Protein AF-A0ABC9YG87-F1 (afdb_monomer_lite)

Radius of gyration: 37.6 Å; chains: 1; bounding box: 78×78×100 Å

Foldseek 3Di:
DVVLLVVLLVLQLVVVCVVCVPPPDDDPDSQQGFQDPVSLVVSLVPDPPVCSVVSVPPDCPDPGRDGSNVVVVSVVVVVVVVVVVVVVVVVVVVVVVVVVVVVVVDDDPPPPDDPDDDDDDDDDDDDDPPDDDDLVNLLVLCVVVVHDVVVVVPPDSVVSVVVSVVVVVVVVVPPPDDDDDDDDDDDDDDDDDDDDD

pLDDT: mean 74.0, std 21.45, range [29.88, 95.5]

Organism: Grus japonensis (NCBI:txid30415)

Secondary structure (DSSP, 8-state):
-HHHHHHHHHHHHHHHHHH-TT-----S-TTSSBPPHHHHHHHHHHS-HHHHHHHHHS----SSPPBHHHHHHHHHHHHHHHHHHHHHHHHHHHHHHHHHHHHHH-------------------------S---HHHHHHHHHHTT--GGGTTT--HHHHHHHHHHHHHHHHHTTS---------------------

Structure (mmCIF, N/CA/C/O backbone):
data_AF-A0ABC9YG87-F1
#
_entry.id   AF-A0ABC9YG87-F1
#
loop_
_atom_site.group_PDB
_atom_site.id
_atom_site.type_symbol
_atom_site.label_atom_id
_atom_site.label_alt_id
_atom_site.label_comp_id
_atom_site.label_asym_id
_atom_site.label_entity_id
_atom_site.label_seq_id
_atom_site.pdbx_PDB_ins_code
_atom_site.Cartn_x
_atom_site.Cartn_y
_atom_site.Cartn_z
_atom_site.occupancy
_atom_site.B_iso_or_equiv
_atom_site.auth_seq_id
_atom_site.auth_comp_id
_atom_site.auth_asym_id
_atom_site.auth_atom_id
_atom_site.pdbx_PDB_model_num
ATOM 1 N N . MET A 1 1 ? 2.988 -5.239 1.361 1.00 85.56 1 MET A N 1
ATOM 2 C CA . MET A 1 1 ? 3.605 -4.102 0.642 1.00 85.56 1 MET A CA 1
ATOM 3 C C . MET A 1 1 ? 4.561 -4.592 -0.432 1.00 85.56 1 MET A C 1
ATOM 5 O O . MET A 1 1 ? 4.499 -4.136 -1.560 1.00 85.56 1 MET A O 1
ATOM 9 N N . GLU A 1 2 ? 5.342 -5.602 -0.093 1.00 88.19 2 GLU A N 1
ATOM 10 C CA . GLU A 1 2 ? 6.303 -6.352 -0.890 1.00 88.19 2 GLU A CA 1
ATOM 11 C C . GLU A 1 2 ? 5.709 -6.802 -2.238 1.00 88.19 2 GLU A C 1
ATOM 13 O O . GLU A 1 2 ? 6.294 -6.540 -3.279 1.00 88.19 2 GLU A O 1
ATOM 18 N N . ARG A 1 3 ? 4.480 -7.347 -2.250 1.00 89.56 3 ARG A N 1
ATOM 19 C CA . ARG A 1 3 ? 3.760 -7.669 -3.501 1.00 89.56 3 ARG A CA 1
ATOM 20 C C . ARG A 1 3 ? 3.470 -6.453 -4.388 1.00 89.56 3 ARG A C 1
ATOM 22 O O . ARG A 1 3 ? 3.492 -6.571 -5.604 1.00 89.56 3 ARG A O 1
ATOM 29 N N . GLY A 1 4 ? 3.180 -5.299 -3.788 1.00 90.44 4 GLY A N 1
ATOM 30 C CA . GLY A 1 4 ? 2.965 -4.053 -4.527 1.00 90.44 4 GLY A CA 1
ATOM 31 C C . GLY A 1 4 ? 4.267 -3.545 -5.142 1.00 90.44 4 GLY A C 1
ATOM 32 O O . GLY A 1 4 ? 4.288 -3.203 -6.313 1.00 90.44 4 GLY A O 1
ATOM 33 N N . ILE A 1 5 ? 5.368 -3.583 -4.390 1.00 91.31 5 ILE A N 1
ATOM 34 C CA . ILE A 1 5 ? 6.702 -3.231 -4.904 1.00 91.31 5 ILE A CA 1
ATOM 35 C C . ILE A 1 5 ? 7.115 -4.185 -6.035 1.00 91.31 5 ILE A C 1
ATOM 37 O O . ILE A 1 5 ? 7.603 -3.745 -7.070 1.00 91.31 5 ILE A O 1
ATOM 41 N N . GLN A 1 6 ? 6.846 -5.484 -5.890 1.00 93.38 6 GLN A N 1
ATOM 42 C CA . GLN A 1 6 ? 7.097 -6.458 -6.951 1.00 93.38 6 GLN A CA 1
ATOM 43 C C . GLN A 1 6 ? 6.277 -6.159 -8.213 1.00 93.38 6 GLN A C 1
ATOM 45 O O . GLN A 1 6 ? 6.826 -6.143 -9.310 1.00 93.38 6 GLN A O 1
ATOM 50 N N . TYR A 1 7 ? 4.993 -5.837 -8.058 1.00 93.00 7 TYR A N 1
ATOM 51 C CA . TYR A 1 7 ? 4.158 -5.421 -9.181 1.00 93.00 7 TYR A CA 1
ATOM 52 C C . TYR A 1 7 ? 4.653 -4.117 -9.828 1.00 93.00 7 TYR A C 1
ATOM 54 O O . TYR A 1 7 ? 4.615 -3.989 -11.047 1.00 93.00 7 TYR A O 1
ATOM 62 N N . LEU A 1 8 ? 5.163 -3.161 -9.045 1.00 92.38 8 LEU A N 1
ATOM 63 C CA . LEU A 1 8 ? 5.764 -1.934 -9.572 1.00 92.38 8 LEU A CA 1
ATOM 64 C C . LEU A 1 8 ? 6.979 -2.238 -10.465 1.00 92.38 8 LEU A C 1
ATOM 66 O O . LEU A 1 8 ? 7.056 -1.705 -11.569 1.00 92.38 8 LEU A O 1
ATOM 70 N N . ARG A 1 9 ? 7.878 -3.131 -10.026 1.00 93.06 9 ARG A N 1
ATOM 71 C CA . ARG A 1 9 ? 9.028 -3.601 -10.823 1.00 93.06 9 ARG A CA 1
ATOM 72 C C . ARG A 1 9 ? 8.576 -4.212 -12.147 1.00 93.06 9 ARG A C 1
ATOM 74 O O . ARG A 1 9 ? 9.058 -3.821 -13.206 1.00 93.06 9 ARG A O 1
ATOM 81 N N . GLU A 1 10 ? 7.609 -5.128 -12.098 1.00 92.69 10 GLU A N 1
ATOM 82 C CA . GLU A 1 10 ? 7.045 -5.763 -13.297 1.00 92.69 10 GLU A CA 1
ATOM 83 C C . GLU A 1 10 ? 6.414 -4.739 -14.247 1.00 92.69 10 GLU A C 1
ATOM 85 O O . GLU A 1 10 ? 6.597 -4.814 -15.462 1.00 92.69 10 GLU A O 1
ATOM 90 N N . LEU A 1 11 ? 5.693 -3.761 -13.699 1.00 92.44 11 LEU A N 1
ATOM 91 C CA . LEU A 1 11 ? 5.015 -2.726 -14.468 1.00 92.44 11 LEU A CA 1
ATOM 92 C C . LEU A 1 11 ? 6.008 -1.814 -15.198 1.00 92.44 11 LEU A C 1
ATOM 94 O O . LEU A 1 11 ? 5.799 -1.507 -16.371 1.00 92.44 11 LEU A O 1
ATOM 98 N N . VAL A 1 12 ? 7.089 -1.419 -14.523 1.00 91.25 12 VAL A N 1
ATOM 99 C CA . VAL A 1 12 ? 8.158 -0.590 -15.095 1.00 91.25 12 VAL A CA 1
ATOM 100 C C . VAL A 1 12 ? 8.904 -1.342 -16.196 1.00 91.25 12 VAL A C 1
ATOM 102 O O . VAL A 1 12 ? 9.046 -0.816 -17.299 1.00 91.25 12 VAL A O 1
ATOM 105 N N . LEU A 1 13 ? 9.301 -2.596 -15.955 1.00 89.06 13 LEU A N 1
ATOM 106 C CA . LEU A 1 13 ? 9.945 -3.425 -16.981 1.00 89.06 13 LEU A CA 1
ATOM 107 C C . LEU A 1 13 ? 9.036 -3.636 -18.198 1.00 89.06 13 LEU A C 1
ATOM 109 O O . LEU A 1 13 ? 9.491 -3.577 -19.338 1.00 89.06 13 LEU A O 1
ATOM 113 N N . ARG A 1 14 ? 7.735 -3.844 -17.973 1.00 88.06 14 ARG A N 1
ATOM 114 C CA . ARG A 1 14 ? 6.754 -4.010 -19.051 1.00 88.06 14 ARG A CA 1
ATOM 115 C C . ARG A 1 14 ? 6.589 -2.746 -19.890 1.00 88.06 14 ARG A C 1
ATOM 117 O O . ARG A 1 14 ? 6.405 -2.855 -21.099 1.00 88.06 14 ARG A O 1
ATOM 124 N N . GLU A 1 15 ? 6.622 -1.566 -19.273 1.00 85.88 15 GLU A N 1
ATOM 125 C CA . GLU A 1 15 ? 6.623 -0.310 -20.027 1.00 85.88 15 GLU A CA 1
ATOM 126 C C . GLU A 1 15 ? 7.920 -0.134 -20.814 1.00 85.88 15 GLU A C 1
ATOM 128 O O . GLU A 1 15 ? 7.850 0.211 -21.991 1.00 85.88 15 GLU A O 1
ATOM 133 N N . LEU A 1 16 ? 9.075 -0.445 -20.223 1.00 84.81 16 LEU A N 1
ATOM 134 C CA . LEU A 1 16 ? 10.368 -0.334 -20.895 1.00 84.81 16 LEU A CA 1
ATOM 135 C C . LEU A 1 16 ? 10.437 -1.192 -22.170 1.00 84.81 16 LEU A C 1
ATOM 137 O O . LEU A 1 16 ? 10.758 -0.676 -23.237 1.00 84.81 16 LEU A O 1
ATOM 141 N N . VAL A 1 17 ? 10.037 -2.466 -22.078 1.00 84.75 17 VAL A N 1
ATOM 142 C CA . VAL A 1 17 ? 9.983 -3.396 -23.225 1.00 84.75 17 VAL A CA 1
ATOM 143 C C . VAL A 1 17 ? 9.023 -2.914 -24.317 1.00 84.75 17 VAL A C 1
ATOM 145 O O . VAL A 1 17 ? 9.246 -3.164 -25.498 1.00 84.75 17 VAL A O 1
ATOM 148 N N . TYR A 1 18 ? 7.937 -2.233 -23.943 1.00 81.12 18 TYR A N 1
ATOM 149 C CA . TYR A 1 18 ? 6.971 -1.716 -24.911 1.00 81.12 18 TYR A CA 1
ATOM 150 C C . TYR A 1 18 ? 7.477 -0.465 -25.645 1.00 81.12 18 TYR A C 1
ATOM 152 O O . TYR A 1 18 ? 7.155 -0.277 -26.816 1.00 81.12 18 TYR A O 1
ATOM 160 N N . TYR A 1 19 ? 8.233 0.402 -24.965 1.00 77.94 19 TYR A N 1
ATOM 161 C CA . TYR A 1 19 ? 8.741 1.646 -25.549 1.00 77.94 19 TYR A CA 1
ATOM 162 C C . TYR A 1 19 ? 9.973 1.448 -26.435 1.00 77.94 19 TYR A C 1
ATOM 164 O O . TYR A 1 19 ? 10.133 2.208 -27.388 1.00 77.94 19 TYR A O 1
ATOM 172 N N . ASP A 1 20 ? 10.811 0.452 -26.147 1.00 75.50 20 ASP A N 1
ATOM 173 C CA . ASP A 1 20 ? 12.020 0.178 -26.924 1.00 75.50 20 ASP A CA 1
ATOM 174 C C . ASP A 1 20 ? 12.235 -1.340 -27.101 1.00 75.50 20 ASP A C 1
ATOM 176 O O . ASP A 1 20 ? 12.992 -1.966 -26.354 1.00 75.50 20 ASP A O 1
ATOM 180 N N . PRO A 1 21 ? 11.522 -1.965 -28.058 1.00 68.38 21 PRO A N 1
ATOM 181 C CA . PRO A 1 21 ? 11.551 -3.414 -28.262 1.00 68.38 21 PRO A CA 1
ATOM 182 C C . PRO A 1 21 ? 12.891 -3.929 -28.810 1.00 68.38 21 PRO A C 1
ATOM 184 O O . PRO A 1 21 ? 13.163 -5.124 -28.704 1.00 68.38 21 PRO A O 1
ATOM 187 N N . ASP A 1 22 ? 13.720 -3.043 -29.371 1.00 71.62 22 ASP A N 1
ATOM 188 C CA . ASP A 1 22 ? 15.049 -3.364 -29.902 1.00 71.62 22 ASP A CA 1
ATOM 189 C C . ASP A 1 22 ? 16.159 -3.146 -28.854 1.00 71.62 22 ASP A C 1
ATOM 191 O O . ASP A 1 22 ? 17.331 -3.449 -29.107 1.00 71.62 22 ASP A O 1
ATOM 195 N N . ASN A 1 23 ? 15.812 -2.649 -27.659 1.00 67.12 23 ASN A N 1
ATOM 196 C CA . ASN A 1 23 ? 16.767 -2.432 -26.580 1.00 67.12 23 ASN A CA 1
ATOM 197 C C . ASN A 1 23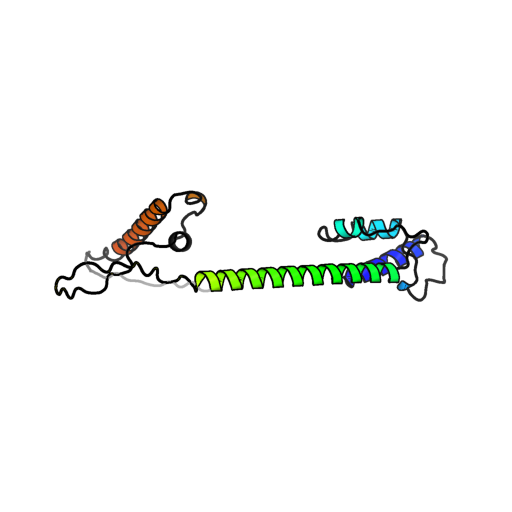 ? 17.185 -3.764 -25.944 1.00 67.12 23 ASN A C 1
ATOM 199 O O . ASN A 1 23 ? 16.527 -4.316 -25.064 1.00 67.12 23 ASN A O 1
ATOM 203 N N . VAL A 1 24 ? 18.325 -4.287 -26.393 1.00 58.59 24 VAL A N 1
ATOM 204 C CA . VAL A 1 24 ? 18.910 -5.541 -25.889 1.00 58.59 24 VAL A CA 1
ATOM 205 C C . VAL A 1 24 ? 19.460 -5.385 -24.457 1.00 58.59 24 VAL A C 1
ATOM 207 O O . VAL A 1 24 ? 19.711 -6.380 -23.780 1.00 58.59 24 VAL A O 1
ATOM 210 N N . GLN A 1 25 ? 19.627 -4.152 -23.964 1.00 63.56 25 GLN A N 1
ATOM 211 C CA . GLN A 1 25 ? 20.078 -3.856 -22.602 1.00 63.56 25 GLN A CA 1
ATOM 212 C C . GLN A 1 25 ? 18.891 -3.461 -21.721 1.00 63.56 25 GLN A C 1
ATOM 214 O O . GLN A 1 25 ? 18.704 -2.298 -21.367 1.00 63.56 25 GLN A O 1
ATOM 219 N N . LEU A 1 26 ? 18.088 -4.455 -21.337 1.00 66.25 26 LEU A N 1
ATOM 220 C CA . LEU A 1 26 ? 17.230 -4.293 -20.167 1.00 66.25 26 LEU A CA 1
ATOM 221 C C . LEU A 1 26 ? 18.147 -4.012 -18.957 1.00 66.25 26 LEU A C 1
ATOM 22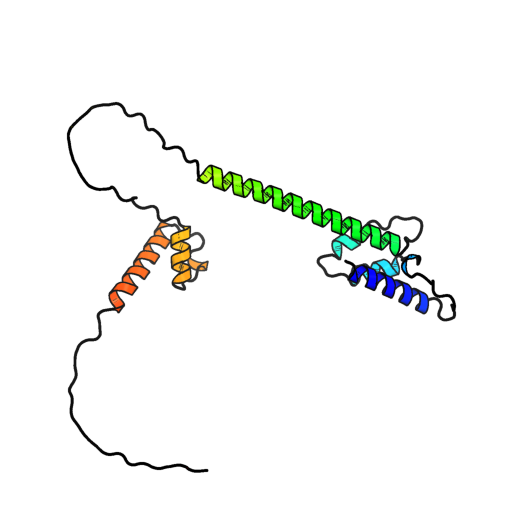3 O O . LEU A 1 26 ? 19.161 -4.704 -18.814 1.00 66.25 26 LEU A O 1
ATOM 227 N N . PRO A 1 27 ? 17.833 -3.028 -18.099 1.00 67.00 27 PRO A N 1
ATOM 228 C CA . PRO A 1 27 ? 18.572 -2.788 -16.870 1.00 67.00 27 PRO A CA 1
ATOM 229 C C . PRO A 1 27 ? 18.741 -4.094 -16.095 1.00 67.00 27 PRO A C 1
ATOM 231 O O . PRO A 1 27 ? 17.770 -4.825 -15.887 1.00 67.00 27 PRO A O 1
ATOM 234 N N . THR A 1 28 ? 19.979 -4.398 -15.698 1.00 75.81 28 THR A N 1
ATOM 235 C CA . THR A 1 28 ? 20.297 -5.606 -14.920 1.00 75.81 28 THR A CA 1
ATOM 236 C C . THR A 1 28 ? 19.519 -5.629 -13.603 1.00 75.81 28 THR A C 1
ATOM 238 O O . THR A 1 28 ? 19.160 -6.704 -13.125 1.00 75.81 28 THR A O 1
ATOM 241 N N . ASP A 1 29 ? 19.233 -4.446 -13.051 1.00 86.81 29 ASP A N 1
ATOM 242 C CA . ASP A 1 29 ? 18.450 -4.260 -11.838 1.00 86.81 29 ASP A CA 1
ATOM 243 C C . ASP A 1 29 ? 17.154 -3.462 -12.118 1.00 86.81 29 ASP A C 1
ATOM 245 O O . ASP A 1 29 ? 17.226 -2.311 -12.564 1.00 86.81 29 ASP A O 1
ATOM 249 N N . PRO A 1 30 ? 15.954 -4.031 -11.864 1.00 86.94 30 PRO A N 1
ATOM 250 C CA . PRO A 1 30 ? 14.692 -3.301 -11.966 1.00 86.94 30 PRO A CA 1
ATOM 251 C C . PRO A 1 30 ? 14.545 -2.164 -10.943 1.00 86.94 30 PRO A C 1
ATOM 253 O O . PRO A 1 30 ? 13.704 -1.290 -11.149 1.00 86.94 30 PRO A O 1
ATOM 256 N N . ASP A 1 31 ? 15.313 -2.172 -9.851 1.00 90.88 31 ASP A N 1
ATOM 257 C CA . ASP A 1 31 ? 15.239 -1.160 -8.795 1.00 90.88 31 ASP A CA 1
ATOM 258 C C . ASP A 1 31 ? 15.871 0.183 -9.207 1.00 90.88 31 ASP A C 1
ATOM 260 O O . ASP A 1 31 ? 15.430 1.243 -8.754 1.00 90.88 31 ASP A O 1
ATOM 264 N N . GLU A 1 32 ? 16.825 0.158 -10.141 1.00 89.25 32 GLU A N 1
ATOM 265 C CA . GLU A 1 32 ? 17.478 1.352 -10.696 1.00 89.25 32 GLU A CA 1
ATOM 266 C C . GLU A 1 32 ? 16.633 2.057 -11.769 1.00 89.25 32 GLU A C 1
ATOM 268 O O . GLU A 1 32 ? 16.915 3.193 -12.160 1.00 89.25 32 GLU A O 1
ATOM 273 N N . VAL A 1 33 ? 15.579 1.402 -12.263 1.00 89.06 33 VAL A N 1
ATOM 274 C CA . VAL A 1 33 ? 14.777 1.934 -13.365 1.00 89.06 33 VAL A CA 1
ATOM 275 C C . VAL A 1 33 ? 13.920 3.096 -12.884 1.00 89.06 33 VAL A C 1
ATOM 277 O O . VAL A 1 33 ? 13.296 3.046 -11.823 1.00 89.06 33 VAL A O 1
ATOM 280 N N . GLN A 1 34 ? 13.854 4.155 -13.689 1.00 88.38 34 GLN A N 1
ATOM 281 C CA . GLN A 1 34 ? 12.995 5.293 -13.396 1.00 88.38 34 GLN A CA 1
ATOM 282 C C . GLN A 1 34 ? 11.526 4.892 -13.493 1.00 88.38 34 GLN A C 1
ATOM 284 O O . GLN A 1 34 ? 11.039 4.438 -14.531 1.00 88.38 34 GLN A O 1
ATOM 289 N N . CYS A 1 35 ? 10.790 5.126 -12.415 1.00 87.62 35 CYS A N 1
ATOM 290 C CA . CYS A 1 35 ? 9.351 5.024 -12.440 1.00 87.62 35 CYS A CA 1
ATOM 291 C C . CYS A 1 35 ? 8.801 6.291 -13.097 1.00 87.62 35 CYS A C 1
ATOM 293 O O . CYS A 1 35 ? 8.970 7.396 -12.586 1.00 87.62 35 CYS A O 1
ATOM 295 N N . THR A 1 36 ? 8.138 6.161 -14.246 1.00 86.69 36 THR A N 1
ATOM 296 C CA . THR A 1 36 ? 7.565 7.324 -14.933 1.00 86.69 36 THR A CA 1
ATOM 297 C C . THR A 1 36 ? 6.200 7.687 -14.346 1.00 86.69 36 THR A C 1
ATOM 299 O O . THR A 1 36 ? 5.540 6.885 -13.678 1.00 86.69 36 THR A O 1
ATOM 302 N N . ARG A 1 37 ? 5.730 8.914 -14.599 1.00 86.69 37 ARG A N 1
ATOM 303 C CA . ARG A 1 37 ? 4.407 9.360 -14.134 1.00 86.69 37 ARG A CA 1
ATOM 304 C C . ARG A 1 37 ? 3.252 8.496 -14.685 1.00 86.69 37 ARG A C 1
ATOM 306 O O . ARG A 1 37 ? 2.356 8.182 -13.901 1.00 86.69 37 ARG A O 1
ATOM 313 N N . PRO A 1 38 ? 3.241 8.08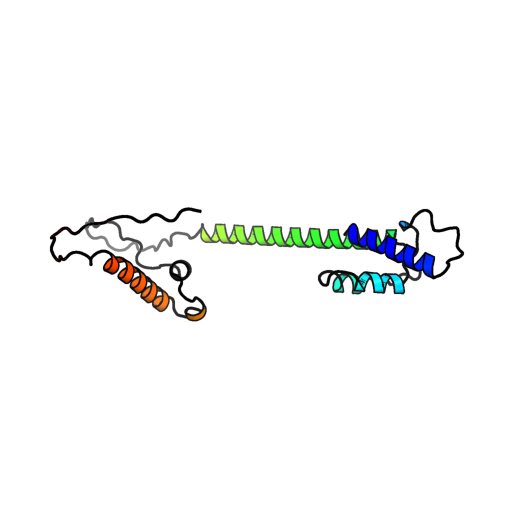2 -15.970 1.00 87.81 38 PRO A N 1
ATOM 314 C CA . PRO A 1 38 ? 2.286 7.089 -16.472 1.00 87.81 38 PRO A CA 1
ATOM 315 C C . PRO A 1 38 ? 2.341 5.750 -15.726 1.00 87.81 38 PRO A C 1
ATOM 317 O O . PRO A 1 38 ? 1.290 5.224 -15.347 1.00 87.81 38 PRO A O 1
ATOM 320 N N . THR A 1 39 ? 3.544 5.233 -15.454 1.00 89.62 39 THR A N 1
ATOM 321 C CA . THR A 1 39 ? 3.721 3.982 -14.702 1.00 89.62 39 THR A CA 1
ATOM 322 C C . THR A 1 39 ? 3.132 4.101 -13.300 1.00 89.62 39 THR A C 1
ATOM 324 O O . THR A 1 39 ? 2.372 3.238 -12.862 1.00 89.62 39 THR A O 1
ATOM 327 N N . TRP A 1 40 ? 3.400 5.221 -12.623 1.00 89.25 40 TRP A N 1
ATOM 328 C CA . TRP A 1 40 ? 2.845 5.518 -11.306 1.00 89.25 40 TRP A CA 1
ATOM 329 C C . TRP A 1 40 ? 1.317 5.566 -11.311 1.00 89.25 40 TRP A C 1
ATOM 331 O O . TRP A 1 40 ? 0.673 4.975 -10.450 1.00 89.25 40 TRP A O 1
ATOM 341 N N . GLN A 1 41 ? 0.706 6.218 -12.301 1.00 89.50 41 GLN A N 1
ATOM 342 C CA . GLN A 1 41 ? -0.755 6.272 -12.404 1.00 89.50 41 GLN A CA 1
ATOM 343 C C . GLN A 1 41 ? -1.371 4.877 -12.552 1.00 89.50 41 GLN A C 1
ATOM 345 O O . GLN A 1 41 ? -2.349 4.570 -11.871 1.00 89.50 41 GLN A O 1
ATOM 350 N N . LYS A 1 42 ? -0.782 4.016 -13.390 1.00 92.12 42 LYS A N 1
ATOM 351 C CA . LYS A 1 42 ? -1.217 2.619 -13.544 1.00 92.12 42 LYS A CA 1
ATOM 352 C C . LYS A 1 42 ? -1.029 1.821 -12.254 1.00 92.12 42 LYS A C 1
ATOM 354 O O . LYS A 1 42 ? -1.911 1.052 -11.879 1.00 92.12 42 LYS A O 1
ATOM 359 N N . PHE A 1 43 ? 0.081 2.039 -11.549 1.00 92.12 43 PHE A N 1
ATOM 360 C CA . PHE A 1 43 ? 0.332 1.435 -10.245 1.00 92.12 43 PHE A CA 1
ATOM 361 C C . PHE A 1 43 ? -0.748 1.827 -9.224 1.00 92.12 43 PHE A C 1
ATOM 363 O O . PHE A 1 43 ? -1.386 0.954 -8.637 1.00 92.12 43 PHE A O 1
ATOM 370 N N . VAL A 1 44 ? -1.036 3.122 -9.077 1.00 91.25 44 VAL A N 1
ATOM 371 C CA . VAL A 1 44 ? -2.079 3.632 -8.170 1.00 91.25 44 VAL A CA 1
ATOM 372 C C . VAL A 1 44 ? -3.461 3.078 -8.530 1.00 91.25 44 VAL A C 1
ATOM 374 O O . VAL A 1 44 ? -4.206 2.681 -7.639 1.00 91.25 44 VAL A O 1
ATOM 377 N N . GLN A 1 45 ? -3.800 3.001 -9.821 1.00 91.19 45 GLN A N 1
ATOM 378 C CA . GLN A 1 45 ? -5.079 2.449 -10.290 1.00 91.19 45 GLN A CA 1
ATOM 379 C C . GLN A 1 45 ? -5.223 0.943 -10.035 1.00 91.19 45 GLN A C 1
ATOM 381 O O . GLN A 1 45 ? -6.337 0.457 -9.863 1.00 91.19 45 GLN A O 1
ATOM 386 N N . SER A 1 46 ? -4.112 0.205 -10.010 1.00 90.38 46 SER A N 1
ATOM 387 C CA . SER A 1 46 ? -4.102 -1.229 -9.697 1.00 90.38 46 SER A CA 1
ATOM 388 C C . SER A 1 46 ? -4.161 -1.531 -8.195 1.00 90.38 46 SER A C 1
ATOM 390 O O . SER A 1 46 ? -4.392 -2.675 -7.798 1.00 90.38 46 SER A O 1
ATOM 392 N N . ALA A 1 47 ? -3.933 -0.524 -7.347 1.00 89.31 47 ALA A N 1
ATOM 393 C CA . ALA A 1 47 ? -3.898 -0.710 -5.909 1.00 89.31 47 ALA A CA 1
ATOM 394 C C . ALA A 1 47 ? -5.306 -0.971 -5.340 1.00 89.31 47 ALA A C 1
ATOM 396 O O . ALA A 1 47 ? -6.291 -0.405 -5.822 1.00 89.31 47 ALA A O 1
ATOM 397 N N . PRO A 1 48 ? -5.427 -1.771 -4.262 1.00 87.44 48 PRO A N 1
ATOM 398 C CA . PRO A 1 48 ? -6.695 -1.926 -3.560 1.00 87.44 48 PRO A CA 1
ATOM 399 C C . PRO A 1 48 ? -7.249 -0.574 -3.095 1.00 87.44 48 PRO A C 1
ATOM 401 O O . PRO A 1 48 ? -6.489 0.317 -2.706 1.00 87.44 48 PRO A O 1
ATOM 404 N N . SER A 1 49 ? -8.577 -0.442 -3.057 1.00 85.94 49 SER A N 1
ATOM 405 C CA . SER A 1 49 ? -9.264 0.810 -2.697 1.00 85.94 49 SER A CA 1
ATOM 406 C C . SER A 1 49 ? -8.846 1.377 -1.335 1.00 85.94 49 SER A C 1
ATOM 408 O O . SER A 1 49 ? -8.806 2.593 -1.165 1.00 85.94 49 SER A O 1
ATOM 410 N N . SER A 1 50 ? -8.465 0.513 -0.389 1.00 83.56 50 SER A N 1
ATOM 411 C CA . SER A 1 50 ? -7.947 0.894 0.930 1.00 83.56 50 SER A CA 1
ATOM 412 C C . SER A 1 50 ? -6.615 1.652 0.887 1.00 83.56 50 SER A C 1
ATOM 414 O O . SER A 1 50 ? -6.294 2.358 1.836 1.00 83.56 50 SER A O 1
ATOM 416 N N . TYR A 1 51 ? -5.835 1.502 -0.188 1.00 82.00 51 TYR A N 1
ATOM 417 C CA . TYR A 1 51 ? -4.517 2.122 -0.352 1.00 82.00 51 TYR A CA 1
ATOM 418 C C . TYR A 1 51 ? -4.482 3.158 -1.478 1.00 82.00 51 TYR A C 1
ATOM 420 O O . TYR A 1 51 ? -3.666 4.074 -1.423 1.00 82.00 51 TYR A O 1
ATOM 428 N N . ALA A 1 52 ? -5.369 3.054 -2.473 1.00 85.44 52 ALA A N 1
ATOM 429 C CA . ALA A 1 52 ? -5.359 3.894 -3.671 1.00 85.44 52 ALA A CA 1
ATOM 430 C C . ALA A 1 52 ? -5.347 5.404 -3.364 1.00 85.44 52 ALA A C 1
ATOM 432 O O . ALA A 1 52 ? -4.535 6.134 -3.928 1.00 85.44 52 ALA A O 1
ATOM 433 N N . ASN A 1 53 ? -6.179 5.869 -2.424 1.00 87.12 53 ASN A N 1
ATOM 434 C CA . ASN A 1 53 ? -6.225 7.287 -2.041 1.00 87.12 53 ASN A CA 1
ATOM 435 C C . ASN A 1 53 ? -4.912 7.759 -1.405 1.00 87.12 53 ASN A C 1
ATOM 437 O O . ASN A 1 53 ? -4.395 8.815 -1.761 1.00 87.12 53 ASN A O 1
ATOM 441 N N . SER A 1 54 ? -4.352 6.965 -0.493 1.00 85.31 54 SER A N 1
ATOM 442 C CA . SER A 1 54 ? -3.081 7.281 0.159 1.00 85.31 54 SER A CA 1
ATOM 443 C C . SER A 1 54 ? -1.927 7.329 -0.837 1.00 85.31 54 SER A C 1
ATOM 445 O O . SER A 1 54 ? -1.090 8.224 -0.768 1.00 85.31 54 SER A O 1
ATOM 447 N N . LEU A 1 55 ? -1.903 6.393 -1.790 1.00 87.31 55 LEU A N 1
ATOM 448 C CA . LEU A 1 55 ? -0.909 6.382 -2.858 1.00 87.31 55 LEU A CA 1
ATOM 449 C C . LEU A 1 55 ? -1.074 7.592 -3.783 1.00 87.31 55 LEU A C 1
ATOM 451 O O . LEU A 1 55 ? -0.090 8.239 -4.106 1.00 87.31 55 LEU A O 1
ATOM 455 N N . ALA A 1 56 ? -2.300 7.959 -4.159 1.00 86.81 56 ALA A N 1
ATOM 456 C CA . ALA A 1 56 ? -2.553 9.113 -5.024 1.00 86.81 56 ALA A CA 1
ATOM 457 C C . ALA A 1 56 ? -2.058 10.445 -4.428 1.00 86.81 56 ALA A C 1
ATOM 459 O O . ALA A 1 56 ? -1.673 11.346 -5.172 1.00 86.81 56 ALA A O 1
ATOM 460 N N . VAL A 1 57 ? -2.073 10.565 -3.098 1.00 85.50 57 VAL A N 1
ATOM 461 C CA . VAL A 1 57 ? -1.611 11.752 -2.359 1.00 85.50 57 VAL A CA 1
ATOM 462 C C . VAL A 1 57 ? -0.096 11.740 -2.130 1.00 85.50 57 VAL A C 1
ATOM 464 O O . VAL A 1 57 ? 0.484 12.781 -1.818 1.00 85.50 57 VAL A O 1
ATOM 467 N N . MET A 1 58 ? 0.563 10.591 -2.299 1.00 81.69 58 MET A N 1
ATOM 468 C CA . MET A 1 58 ? 2.007 10.479 -2.126 1.00 81.69 58 MET A CA 1
ATOM 469 C C . MET A 1 58 ? 2.732 11.410 -3.098 1.00 81.69 58 MET A C 1
ATOM 471 O O . MET A 1 58 ? 2.475 11.410 -4.303 1.00 81.69 58 MET A O 1
ATOM 475 N N . ASP A 1 59 ? 3.624 12.232 -2.551 1.00 68.69 59 ASP A N 1
ATOM 476 C CA . ASP A 1 59 ? 4.215 13.325 -3.303 1.00 68.69 59 ASP A CA 1
ATOM 477 C C . ASP A 1 59 ? 5.146 12.817 -4.412 1.00 68.69 59 ASP A C 1
ATOM 479 O O . ASP A 1 59 ? 6.167 12.175 -4.157 1.00 68.69 59 ASP A O 1
ATOM 483 N N . TRP A 1 60 ? 4.793 13.141 -5.655 1.00 73.06 60 TRP A N 1
ATOM 484 C CA . TRP A 1 60 ? 5.556 12.808 -6.860 1.00 73.06 60 TRP A CA 1
ATOM 485 C C . TRP A 1 60 ? 6.432 13.979 -7.350 1.00 73.06 60 TRP A C 1
ATOM 487 O O . TRP A 1 60 ? 6.967 13.938 -8.452 1.00 73.06 60 TRP A O 1
ATOM 497 N N . LYS A 1 61 ? 6.576 15.064 -6.573 1.00 60.78 61 LYS A N 1
ATOM 498 C CA . LYS A 1 61 ? 7.213 16.337 -6.986 1.00 60.78 61 LYS A CA 1
ATOM 499 C C . LYS A 1 61 ? 8.737 16.318 -7.212 1.00 60.78 61 LYS A C 1
ATOM 501 O O . LYS A 1 61 ? 9.371 17.371 -7.129 1.00 60.78 61 LYS A O 1
ATOM 506 N N . SER A 1 62 ? 9.352 15.182 -7.524 1.00 60.34 62 SER A N 1
ATOM 507 C CA . SER A 1 62 ? 10.756 15.203 -7.946 1.00 60.34 62 SER A CA 1
ATOM 508 C C . SER A 1 62 ? 10.880 15.786 -9.361 1.00 60.34 62 SER A C 1
ATOM 510 O O . SER A 1 62 ? 10.037 15.533 -10.223 1.00 60.34 62 SER A O 1
ATOM 512 N N . LYS A 1 63 ? 11.909 16.616 -9.592 1.00 64.12 63 LYS A N 1
ATOM 513 C CA . LYS A 1 63 ? 12.230 17.158 -10.928 1.00 64.12 63 LYS A CA 1
ATOM 514 C C . LYS A 1 63 ? 12.685 16.052 -11.886 1.00 64.12 63 LYS A C 1
ATOM 516 O O . LYS A 1 63 ? 12.468 16.168 -13.087 1.00 64.12 63 LYS A O 1
ATOM 521 N N . GLU A 1 64 ? 13.269 14.996 -11.332 1.00 75.69 64 GLU A N 1
ATOM 522 C CA . GLU A 1 64 ? 13.649 13.760 -12.013 1.00 75.69 64 GLU A CA 1
ATOM 523 C C . GLU A 1 64 ? 12.699 12.635 -11.604 1.00 75.69 64 GLU A C 1
ATOM 525 O O . GLU A 1 64 ? 12.218 12.596 -10.470 1.00 75.69 64 GLU A O 1
ATOM 530 N N . ALA A 1 65 ? 12.394 11.731 -12.534 1.00 82.94 65 ALA A N 1
ATOM 531 C CA . ALA A 1 65 ? 11.554 10.579 -12.241 1.00 82.94 65 ALA A CA 1
ATOM 532 C C . ALA A 1 65 ? 12.246 9.699 -11.179 1.00 82.94 65 ALA A C 1
ATOM 534 O O . ALA A 1 65 ? 13.388 9.294 -11.409 1.00 82.94 65 ALA A O 1
ATOM 535 N N . PRO A 1 66 ? 11.598 9.427 -10.028 1.00 89.56 66 PRO A N 1
ATOM 536 C CA . PRO A 1 66 ? 12.210 8.635 -8.966 1.00 89.56 66 PRO A CA 1
ATOM 537 C C . PRO A 1 66 ? 12.453 7.204 -9.443 1.00 89.56 66 PRO A C 1
ATOM 539 O O . PRO A 1 66 ? 11.684 6.677 -10.254 1.00 89.56 66 PRO A O 1
ATOM 542 N N . THR A 1 67 ? 13.498 6.561 -8.933 1.00 91.75 67 THR A N 1
ATOM 543 C CA . THR A 1 67 ? 13.757 5.144 -9.223 1.00 91.75 67 THR A CA 1
ATOM 544 C C . THR A 1 67 ? 12.749 4.245 -8.509 1.00 91.75 67 THR A C 1
ATOM 546 O O . THR A 1 67 ? 12.051 4.663 -7.577 1.00 91.75 67 THR A O 1
ATOM 549 N N . VAL A 1 68 ? 12.639 2.992 -8.947 1.00 91.50 68 VAL A N 1
ATOM 550 C CA . VAL A 1 68 ? 11.786 2.003 -8.280 1.00 91.50 68 VAL A CA 1
ATOM 551 C C . VAL A 1 68 ? 12.207 1.799 -6.822 1.00 91.50 68 VAL A C 1
ATOM 553 O O . VAL A 1 68 ? 11.323 1.707 -5.968 1.00 91.50 68 VAL A O 1
ATOM 556 N N . ASP A 1 69 ? 13.508 1.816 -6.519 1.00 92.75 69 ASP A N 1
ATOM 557 C CA . ASP A 1 69 ? 14.017 1.735 -5.143 1.00 92.75 69 ASP A CA 1
ATOM 558 C C . ASP A 1 69 ? 13.533 2.901 -4.269 1.00 92.75 69 ASP A C 1
ATOM 560 O O . ASP A 1 69 ? 12.991 2.702 -3.180 1.00 92.75 69 ASP A O 1
ATOM 564 N N . GLU A 1 70 ? 13.617 4.135 -4.772 1.00 91.69 70 GLU A N 1
ATOM 565 C CA . GLU A 1 70 ? 13.147 5.311 -4.036 1.00 91.69 70 GLU A CA 1
ATOM 566 C C . GLU A 1 70 ? 11.644 5.240 -3.750 1.00 91.69 70 GLU A C 1
ATOM 568 O O . GLU A 1 70 ? 11.185 5.571 -2.650 1.00 91.69 70 GLU A O 1
ATOM 573 N N . VAL A 1 71 ? 10.854 4.799 -4.734 1.00 91.25 71 VAL A N 1
ATOM 574 C CA . VAL A 1 71 ? 9.408 4.612 -4.564 1.00 91.25 71 VAL A CA 1
ATOM 575 C C . VAL A 1 71 ? 9.128 3.490 -3.560 1.00 91.25 71 VAL A C 1
ATOM 577 O O . VAL A 1 71 ? 8.255 3.643 -2.701 1.00 91.25 71 VAL A O 1
ATOM 580 N N . ALA A 1 72 ? 9.881 2.390 -3.613 1.00 91.50 72 ALA A N 1
ATOM 581 C CA . ALA A 1 72 ? 9.780 1.286 -2.665 1.00 91.50 72 ALA A CA 1
ATOM 582 C C . ALA A 1 72 ? 10.103 1.734 -1.231 1.00 91.50 72 ALA A C 1
ATOM 584 O O . ALA A 1 72 ? 9.344 1.424 -0.309 1.00 91.50 72 ALA A O 1
ATOM 585 N N . GLY A 1 73 ? 11.156 2.532 -1.046 1.00 91.69 73 GLY A N 1
ATOM 586 C CA . GLY A 1 73 ? 11.523 3.118 0.241 1.00 91.69 73 GLY A CA 1
ATOM 587 C C . GLY A 1 73 ? 10.428 4.025 0.805 1.00 91.69 73 GLY A C 1
ATOM 588 O O . GLY A 1 73 ? 10.044 3.887 1.967 1.00 91.69 73 GLY A O 1
ATOM 589 N N . ARG A 1 74 ? 9.838 4.896 -0.026 1.00 90.19 74 ARG A N 1
ATOM 590 C CA . ARG A 1 74 ? 8.707 5.757 0.380 1.00 90.19 74 ARG A CA 1
ATOM 591 C C . ARG A 1 74 ? 7.480 4.947 0.788 1.00 90.19 74 ARG A C 1
ATOM 593 O O . ARG A 1 74 ? 6.837 5.262 1.791 1.00 90.19 74 ARG A O 1
ATOM 600 N N . LEU A 1 75 ? 7.159 3.898 0.029 1.00 89.31 75 LEU A N 1
ATOM 601 C CA . LEU A 1 75 ? 6.082 2.970 0.370 1.00 89.31 75 LEU A CA 1
ATOM 602 C C . LEU A 1 75 ? 6.347 2.334 1.736 1.00 89.31 75 LEU A C 1
ATOM 604 O O . LEU A 1 75 ? 5.470 2.362 2.602 1.00 89.31 75 LEU A O 1
ATOM 608 N N . GLN A 1 76 ? 7.558 1.821 1.952 1.00 90.62 76 GLN A N 1
ATOM 609 C CA . GLN A 1 76 ? 7.945 1.175 3.201 1.00 90.62 76 GLN A CA 1
ATOM 610 C C . GLN A 1 76 ? 7.847 2.133 4.393 1.00 90.62 76 GLN A C 1
ATOM 612 O O . GLN A 1 76 ? 7.215 1.802 5.397 1.00 90.62 76 GLN A O 1
ATOM 617 N N . GLN A 1 77 ? 8.357 3.356 4.250 1.00 89.56 77 GLN A N 1
ATOM 618 C CA . GLN A 1 77 ? 8.251 4.394 5.272 1.00 89.56 77 GLN A CA 1
ATOM 619 C C . GLN A 1 77 ? 6.788 4.724 5.605 1.00 89.56 77 GLN A C 1
ATOM 621 O O . GLN A 1 77 ? 6.430 4.911 6.769 1.00 89.56 77 GLN A O 1
ATOM 626 N N . TYR A 1 78 ? 5.914 4.765 4.596 1.00 86.69 78 TYR A N 1
ATOM 627 C CA . TYR A 1 78 ? 4.483 4.970 4.804 1.00 86.69 78 TYR A CA 1
ATOM 628 C C . TYR A 1 78 ? 3.827 3.804 5.567 1.00 86.69 78 TYR A C 1
ATOM 630 O O . TYR A 1 78 ? 3.000 4.022 6.449 1.00 86.69 78 TYR A O 1
ATOM 638 N N . LYS A 1 79 ? 4.208 2.552 5.288 1.00 87.56 79 LYS A N 1
ATOM 639 C CA . LYS A 1 79 ? 3.740 1.388 6.067 1.00 87.56 79 LYS A CA 1
ATOM 640 C C . LYS A 1 79 ? 4.179 1.469 7.520 1.00 87.56 79 LYS A C 1
ATOM 642 O O . LYS A 1 79 ? 3.389 1.153 8.409 1.00 87.56 79 LYS A O 1
ATOM 647 N N . GLU A 1 80 ? 5.424 1.854 7.758 1.00 89.38 80 GLU A N 1
ATOM 648 C CA . GLU A 1 80 ? 5.981 1.964 9.104 1.00 89.38 80 GLU A CA 1
ATOM 649 C C . GLU A 1 80 ? 5.304 3.077 9.902 1.00 89.38 80 GLU A C 1
ATOM 651 O O . GLU A 1 80 ? 4.944 2.852 11.056 1.00 89.38 80 GLU A O 1
ATOM 656 N N . SER A 1 81 ? 5.032 4.231 9.284 1.00 88.50 81 SER A N 1
ATOM 657 C CA . SER A 1 81 ? 4.313 5.332 9.938 1.00 88.50 81 SER A CA 1
ATOM 658 C C . SER A 1 81 ? 2.854 4.989 10.252 1.00 88.50 81 SER A C 1
ATOM 660 O O . SER A 1 81 ? 2.359 5.316 11.329 1.00 88.50 81 SER A O 1
ATOM 662 N N . LEU A 1 82 ? 2.168 4.268 9.360 1.00 85.12 82 LEU A N 1
ATOM 663 C CA . LEU A 1 82 ? 0.836 3.735 9.650 1.00 85.12 82 LEU A CA 1
ATOM 664 C C . LEU A 1 82 ? 0.875 2.733 10.803 1.00 85.12 82 LEU A C 1
ATOM 666 O O . LEU A 1 82 ? 0.038 2.785 11.700 1.00 85.12 82 LEU A O 1
ATOM 670 N N . SER A 1 83 ? 1.847 1.822 10.784 1.00 88.44 83 SER A N 1
ATOM 671 C CA . SER A 1 83 ? 1.971 0.787 11.811 1.00 88.44 83 SER A CA 1
ATOM 672 C C . SER A 1 83 ? 2.251 1.406 13.180 1.00 88.44 83 SER A C 1
ATOM 674 O O . SER A 1 83 ? 1.615 1.022 14.157 1.00 88.44 83 SER A O 1
ATOM 676 N N . SER A 1 84 ? 3.144 2.396 13.257 1.00 89.25 84 SER A N 1
ATOM 677 C CA . SER A 1 84 ? 3.465 3.080 14.512 1.00 89.25 84 SER A CA 1
ATOM 678 C C . SER A 1 84 ? 2.291 3.897 15.054 1.00 89.25 84 SER A C 1
ATOM 680 O O . SER A 1 84 ? 2.011 3.824 16.250 1.00 89.25 84 SER A O 1
ATOM 682 N N . SER A 1 85 ? 1.555 4.604 14.188 1.00 89.94 85 SER A N 1
ATOM 683 C CA . SER A 1 85 ? 0.341 5.332 14.581 1.00 89.94 85 SER A CA 1
ATOM 684 C C . SER A 1 85 ? -0.711 4.390 15.163 1.00 89.94 85 SER A C 1
ATOM 686 O O . SER A 1 85 ? -1.232 4.647 16.244 1.00 89.94 85 SER A O 1
ATOM 688 N N . LEU A 1 86 ? -0.984 3.268 14.489 1.00 90.50 86 LEU A N 1
ATOM 689 C CA . LEU A 1 86 ? -1.975 2.296 14.951 1.00 90.50 86 LEU A CA 1
ATOM 690 C C . LEU A 1 86 ? -1.579 1.657 16.285 1.00 90.50 86 LEU A C 1
ATOM 692 O O . LEU A 1 86 ? -2.431 1.490 17.152 1.00 90.50 86 LEU A O 1
ATOM 696 N N . VAL A 1 87 ? -0.298 1.321 16.471 1.00 90.88 87 VAL A N 1
ATOM 697 C CA . VAL A 1 87 ? 0.201 0.811 17.758 1.00 90.88 87 VAL A CA 1
ATOM 698 C C . VAL A 1 87 ? -0.010 1.849 18.862 1.00 90.88 87 VAL A C 1
ATOM 700 O O . VAL A 1 87 ? -0.532 1.503 19.919 1.00 90.88 87 VAL A O 1
ATOM 703 N N . SER A 1 88 ? 0.309 3.121 18.606 1.00 92.56 88 SER A N 1
ATOM 704 C CA . SER A 1 88 ? 0.117 4.200 19.582 1.00 92.56 88 SER A CA 1
ATOM 705 C C . SER A 1 88 ? -1.354 4.395 19.965 1.00 92.56 88 SER A C 1
ATOM 707 O O . SER A 1 88 ? -1.672 4.501 21.152 1.00 92.56 88 SER A O 1
ATOM 709 N N . ASP A 1 89 ? -2.260 4.383 18.986 1.00 93.06 89 ASP A N 1
ATOM 710 C CA . ASP A 1 89 ? -3.698 4.516 19.228 1.00 93.06 89 ASP A CA 1
ATOM 711 C C . ASP A 1 89 ? -4.246 3.332 20.039 1.00 93.06 89 ASP A C 1
ATOM 713 O O . ASP A 1 89 ? -5.032 3.520 20.971 1.00 93.06 89 ASP A O 1
ATOM 717 N N . VAL A 1 90 ? -3.793 2.110 19.737 1.00 94.25 90 VAL A N 1
ATOM 718 C CA . VAL A 1 90 ? -4.166 0.899 20.484 1.00 94.25 90 VAL A CA 1
ATOM 719 C C . VAL A 1 90 ? -3.650 0.952 21.922 1.00 94.25 90 VAL A C 1
ATOM 721 O O . VAL A 1 90 ? -4.405 0.655 22.848 1.00 94.25 90 VAL A O 1
ATOM 724 N N . GLU A 1 91 ? -2.400 1.361 22.142 1.00 94.12 91 GLU A N 1
ATOM 725 C CA . GLU A 1 91 ? -1.844 1.521 23.490 1.00 94.12 91 GLU A CA 1
ATOM 726 C C . GLU A 1 91 ? -2.602 2.579 24.297 1.00 94.12 91 GLU A C 1
ATOM 728 O O . GLU A 1 91 ? -2.904 2.365 25.475 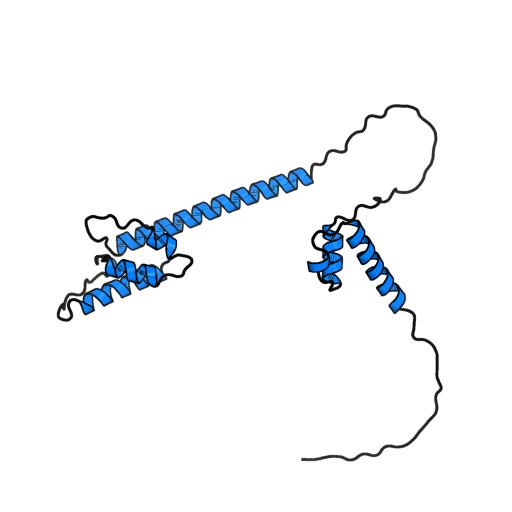1.00 94.12 91 GLU A O 1
ATOM 733 N N . LYS A 1 92 ? -2.951 3.706 23.668 1.00 95.50 92 LYS A N 1
ATOM 734 C CA . LYS A 1 92 ? -3.738 4.764 24.303 1.00 95.50 92 LYS A CA 1
ATOM 735 C C . LYS A 1 92 ? -5.121 4.257 24.711 1.00 95.50 92 LYS A C 1
ATOM 737 O O . LYS A 1 92 ? -5.501 4.407 25.871 1.00 95.50 92 LYS A O 1
ATOM 742 N N . LEU A 1 93 ? -5.836 3.603 23.796 1.00 95.06 93 LEU A N 1
ATOM 743 C CA . LEU A 1 93 ? -7.140 3.006 24.087 1.00 95.06 93 LEU A CA 1
ATOM 744 C C . LEU A 1 93 ? -7.045 1.941 25.184 1.00 95.06 93 LEU A C 1
ATOM 746 O O . LEU A 1 93 ? -7.898 1.890 26.066 1.00 95.06 93 LEU A O 1
ATOM 750 N N . SER A 1 94 ? -5.989 1.124 25.184 1.00 94.81 94 SER A N 1
ATOM 751 C CA . SER A 1 94 ? -5.762 0.125 26.232 1.00 94.81 94 SER A CA 1
ATOM 752 C C . SER A 1 94 ? -5.606 0.767 27.613 1.00 94.81 94 SER A C 1
ATOM 754 O O . SER A 1 94 ? -6.150 0.246 28.588 1.00 94.81 94 SER A O 1
ATOM 756 N N . ARG A 1 95 ? -4.896 1.900 27.713 1.00 94.19 95 ARG A N 1
ATOM 757 C CA . ARG A 1 95 ? -4.756 2.652 28.972 1.00 94.19 95 ARG A CA 1
ATOM 758 C C . ARG A 1 95 ? -6.088 3.232 29.435 1.00 94.19 95 ARG A C 1
ATOM 760 O O . ARG A 1 95 ? -6.420 3.106 30.608 1.00 94.19 95 ARG A O 1
ATOM 767 N N . GLU A 1 96 ? -6.864 3.822 28.528 1.00 94.12 96 GLU A N 1
ATOM 768 C CA . GLU A 1 96 ? -8.187 4.377 28.851 1.00 94.12 96 GLU A CA 1
ATOM 769 C C . GLU A 1 96 ? -9.158 3.289 29.334 1.00 94.12 96 GLU A C 1
ATOM 771 O O . GLU A 1 96 ? -9.860 3.476 30.327 1.00 94.12 96 GLU A O 1
ATOM 776 N N . VAL A 1 97 ? -9.151 2.113 28.696 1.00 93.38 97 VAL A N 1
ATOM 777 C CA . VAL A 1 97 ? -9.951 0.956 29.130 1.00 93.38 97 VAL A CA 1
ATOM 778 C C . VAL A 1 97 ? -9.519 0.462 30.513 1.00 93.38 97 VAL A C 1
ATOM 780 O O . VAL A 1 97 ? -10.372 0.110 31.330 1.00 93.38 97 VAL A O 1
ATOM 783 N N . GLN A 1 98 ? -8.215 0.442 30.802 1.00 91.81 98 GLN A N 1
ATOM 784 C CA . GLN A 1 98 ? -7.716 0.056 32.119 1.00 91.81 98 GLN A CA 1
ATOM 785 C C . GLN A 1 98 ? -8.116 1.069 33.202 1.00 91.81 98 GLN A C 1
ATOM 787 O O . GLN A 1 98 ? -8.605 0.650 34.250 1.00 91.81 98 GLN A O 1
ATOM 792 N N . GLN A 1 99 ? -8.004 2.371 32.928 1.00 89.69 99 GLN A N 1
ATOM 793 C CA . GLN A 1 99 ? -8.438 3.422 33.853 1.00 89.69 99 GLN A CA 1
ATOM 794 C C . GLN A 1 99 ? -9.938 3.323 34.144 1.00 89.69 99 GLN A C 1
ATOM 796 O O . GLN A 1 99 ? -10.336 3.318 35.300 1.00 89.69 99 GLN A O 1
ATOM 801 N N . LEU A 1 100 ? -10.774 3.144 33.116 1.00 90.12 100 LEU A N 1
ATOM 802 C CA . LEU A 1 100 ? -12.217 2.953 33.298 1.00 90.12 100 LEU A CA 1
ATOM 803 C C . LEU A 1 100 ? -12.535 1.717 34.146 1.00 90.12 100 LEU A C 1
ATOM 805 O O . LEU A 1 100 ? -13.452 1.741 34.967 1.00 90.12 100 LEU A O 1
ATOM 809 N N . LYS A 1 101 ? -11.783 0.626 33.961 1.00 85.12 101 LYS A N 1
ATOM 810 C CA . LYS A 1 101 ? -11.927 -0.586 34.773 1.00 85.12 101 LYS A CA 1
ATOM 811 C C . LYS A 1 101 ? -11.552 -0.329 36.236 1.00 85.12 101 LYS A C 1
ATOM 813 O O . LYS A 1 101 ? -12.239 -0.830 37.125 1.00 85.12 101 LYS A O 1
ATOM 818 N N . GLU A 1 102 ? -10.486 0.425 36.487 1.00 84.81 102 GLU A N 1
ATOM 819 C CA . GLU A 1 102 ? -10.062 0.818 37.833 1.00 84.81 102 GLU A CA 1
ATOM 820 C C . GLU A 1 102 ? -11.080 1.770 38.479 1.00 84.81 102 GLU A C 1
ATOM 822 O O . GLU A 1 102 ? -11.520 1.510 39.596 1.00 84.81 102 GLU A O 1
ATOM 827 N N . ASP A 1 103 ? -11.573 2.773 37.753 1.00 80.62 103 ASP A N 1
ATOM 828 C CA . ASP A 1 103 ? -12.603 3.711 38.219 1.00 80.62 103 ASP A CA 1
ATOM 829 C C . ASP A 1 103 ? -13.926 2.996 38.551 1.00 80.62 103 ASP A C 1
ATOM 831 O O . ASP A 1 103 ? -14.580 3.305 39.546 1.00 80.62 103 ASP A O 1
ATOM 835 N N . MET A 1 104 ? -14.310 1.982 37.765 1.00 74.62 104 MET A N 1
ATOM 836 C CA . MET A 1 104 ? -15.451 1.114 38.084 1.00 74.62 104 MET A CA 1
ATOM 837 C C . MET A 1 104 ? -15.192 0.202 39.292 1.00 74.62 104 MET A C 1
ATOM 839 O O . MET A 1 104 ? -16.138 -0.185 39.979 1.00 74.62 104 MET A O 1
ATOM 843 N N . SER A 1 105 ? -13.934 -0.166 39.549 1.00 73.19 105 SER A N 1
ATOM 844 C CA . SER A 1 105 ? -13.540 -0.988 40.697 1.00 73.19 105 SER A CA 1
ATOM 845 C C . SER A 1 105 ? -13.456 -0.178 41.996 1.00 73.19 105 SER A C 1
ATOM 847 O O . SER A 1 105 ? -13.667 -0.740 43.072 1.00 73.19 105 SER A O 1
ATOM 849 N N . TYR A 1 106 ? -13.172 1.124 41.917 1.00 53.97 106 TYR A N 1
ATOM 850 C CA . TYR A 1 106 ? -13.101 2.051 43.046 1.00 53.97 106 TYR A CA 1
ATOM 851 C C . TYR A 1 106 ? -14.361 2.924 43.130 1.00 53.97 106 TYR A C 1
ATOM 853 O O . TYR A 1 106 ? -14.305 4.142 43.000 1.00 53.97 106 TYR A O 1
ATOM 861 N N . SER A 1 107 ? -15.515 2.323 43.430 1.00 53.22 107 SER A N 1
ATOM 862 C CA . SER A 1 107 ? -16.617 3.093 44.022 1.00 53.22 107 SER A CA 1
ATOM 863 C C . SER A 1 107 ? -16.419 3.115 45.545 1.00 53.22 107 SER A C 1
ATOM 865 O O . SER A 1 107 ? -16.496 2.052 46.167 1.00 53.22 107 SER A O 1
ATOM 867 N N . PRO A 1 108 ? -16.169 4.271 46.190 1.00 52.34 108 PRO A N 1
ATOM 868 C CA . PRO A 1 108 ? -16.076 4.335 47.645 1.00 52.34 108 PRO A CA 1
ATOM 869 C C . PRO A 1 108 ? -17.434 3.974 48.262 1.00 52.34 108 PRO A C 1
ATOM 871 O O . PRO A 1 108 ? -18.470 4.370 47.712 1.00 52.34 108 PRO A O 1
ATOM 874 N N . PRO A 1 109 ? -17.486 3.282 49.416 1.00 44.50 109 PRO A N 1
ATOM 875 C CA . PRO A 1 109 ? -18.719 3.235 50.175 1.00 44.50 109 PRO A CA 1
ATOM 876 C C . PRO A 1 109 ? -18.996 4.670 50.620 1.00 44.50 109 PRO A C 1
ATOM 878 O O . PRO A 1 109 ? -18.204 5.262 51.353 1.00 44.50 109 PRO A O 1
ATOM 881 N N . VAL A 1 110 ? -20.098 5.251 50.149 1.00 46.41 110 VAL A N 1
ATOM 882 C CA . VAL A 1 110 ? -20.616 6.511 50.682 1.00 46.41 110 VAL A CA 1
ATOM 883 C C . VAL A 1 110 ? -20.882 6.275 52.170 1.00 46.41 110 VAL A C 1
ATOM 885 O O . VAL A 1 110 ? -21.892 5.684 52.553 1.00 46.41 110 VAL A O 1
ATOM 888 N N . GLN A 1 111 ? -19.933 6.669 53.022 1.00 40.56 111 GLN A N 1
ATOM 889 C CA . GLN A 1 111 ? -20.115 6.704 54.466 1.00 40.56 111 GLN A CA 1
ATOM 890 C C . GLN A 1 111 ? -21.055 7.866 54.762 1.00 40.56 111 GLN A C 1
ATOM 892 O O . GLN A 1 111 ? -20.649 9.009 54.952 1.00 40.56 111 GLN A O 1
ATOM 897 N N . THR A 1 112 ? -22.346 7.560 54.724 1.00 35.25 112 THR A N 1
ATOM 898 C CA . THR A 1 112 ? -23.396 8.461 55.184 1.00 35.25 112 THR A CA 1
ATOM 899 C C . THR A 1 112 ? -23.273 8.553 56.701 1.00 35.25 112 THR A C 1
ATOM 901 O O . THR A 1 112 ? -23.708 7.661 57.429 1.00 35.25 112 THR A O 1
ATOM 904 N N . SER A 1 113 ? -22.620 9.607 57.181 1.00 42.19 113 SER A N 1
ATOM 905 C CA . SER A 1 113 ? -22.535 9.953 58.596 1.00 42.19 113 SER A CA 1
ATOM 906 C C . SER A 1 113 ? -23.934 10.269 59.125 1.00 42.19 113 SER A C 1
ATOM 908 O O . SER A 1 113 ? -24.409 11.394 59.008 1.00 42.19 113 SER A O 1
ATOM 910 N N . ILE A 1 114 ? -24.611 9.281 59.709 1.00 35.78 114 ILE A N 1
ATOM 911 C CA . ILE A 1 114 ? -25.793 9.508 60.545 1.00 35.78 114 ILE A CA 1
ATOM 912 C C . ILE A 1 114 ? -25.484 8.917 61.918 1.00 35.78 114 ILE A C 1
ATOM 914 O O . ILE A 1 114 ? -25.860 7.796 62.246 1.00 35.78 114 ILE A O 1
ATOM 918 N N . LEU A 1 115 ? -24.738 9.678 62.720 1.00 42.16 115 LEU A N 1
ATOM 919 C CA . LEU A 1 115 ? -24.724 9.496 64.167 1.00 42.16 115 LEU A CA 1
ATOM 920 C C . LEU A 1 115 ? -25.945 10.226 64.718 1.00 42.16 115 LEU A C 1
ATOM 922 O O . LEU A 1 115 ? -25.966 11.452 64.796 1.00 42.16 115 LEU A O 1
ATOM 926 N N . GLY A 1 116 ? -26.972 9.463 65.072 1.00 32.31 116 GLY A N 1
ATOM 927 C CA . GLY A 1 116 ? -28.166 10.007 65.690 1.00 32.31 116 GLY A CA 1
ATOM 928 C C . GLY A 1 116 ? -29.158 8.927 66.083 1.00 32.31 116 GLY A C 1
ATOM 929 O O . GLY A 1 116 ? -29.960 8.508 65.261 1.00 32.31 116 GLY A O 1
ATOM 930 N N . ILE A 1 117 ? -29.141 8.606 67.379 1.00 34.03 117 ILE A N 1
ATOM 931 C CA . ILE A 1 117 ? -30.241 8.020 68.158 1.00 34.03 117 ILE A CA 1
ATOM 932 C C . ILE A 1 117 ? -30.365 6.495 68.037 1.00 34.03 117 ILE A C 1
ATOM 934 O O . ILE A 1 117 ? -30.745 5.929 67.018 1.00 34.03 117 ILE A O 1
ATOM 938 N N . GLY A 1 118 ? -30.027 5.830 69.143 1.00 38.38 118 GLY A N 1
ATOM 939 C CA . GLY A 1 118 ? -30.199 4.397 69.302 1.00 38.38 118 GLY A CA 1
ATOM 940 C C . GLY A 1 118 ? -31.666 3.992 69.420 1.00 38.38 118 GLY A C 1
ATOM 941 O O . GLY A 1 118 ? -32.471 4.725 69.981 1.00 38.38 118 GLY A O 1
ATOM 942 N N . SER A 1 119 ? -31.980 2.790 68.944 1.00 30.78 119 SER A N 1
ATOM 943 C CA . SER A 1 119 ? -32.882 1.874 69.640 1.00 30.78 119 SER A CA 1
ATOM 944 C C . SER A 1 119 ? -32.777 0.467 69.047 1.00 30.78 119 SER A C 1
ATOM 946 O O . SER A 1 119 ? -32.847 0.282 67.839 1.00 30.78 119 SER A O 1
ATOM 948 N N . GLU A 1 120 ? -32.571 -0.485 69.953 1.00 36.81 120 GLU A N 1
ATOM 949 C CA . GLU A 1 120 ? -33.076 -1.861 69.994 1.00 36.81 120 GLU A CA 1
ATOM 950 C C . GLU A 1 120 ? -32.993 -2.812 68.782 1.00 36.81 120 GLU A C 1
ATOM 952 O O . GLU A 1 120 ? -33.572 -2.637 67.715 1.00 36.81 120 GLU A O 1
ATOM 957 N N . ARG A 1 121 ? -32.329 -3.939 69.080 1.00 44.25 121 ARG A N 1
ATOM 958 C CA . ARG A 1 121 ? -32.504 -5.302 68.555 1.00 44.25 121 ARG A CA 1
ATOM 959 C C . ARG A 1 121 ? -33.641 -5.492 67.539 1.00 44.25 121 ARG A C 1
ATOM 961 O O . ARG A 1 121 ? -34.808 -5.585 67.902 1.00 44.25 121 ARG A O 1
ATOM 968 N N . SER A 1 122 ? -33.259 -5.817 66.309 1.00 32.53 122 SER A N 1
ATOM 969 C CA . SER A 1 122 ? -33.975 -6.824 65.524 1.00 32.53 122 SER A CA 1
ATOM 970 C C . SER A 1 122 ? -32.997 -7.556 64.607 1.00 32.53 122 SER A C 1
ATOM 972 O O . SER A 1 122 ? -32.435 -6.997 63.669 1.00 32.53 122 SER A O 1
ATOM 974 N N . SER A 1 123 ? -32.761 -8.831 64.912 1.00 45.59 123 SER A N 1
ATOM 975 C CA . SER A 1 123 ? -32.181 -9.774 63.963 1.00 45.59 123 SER A CA 1
ATOM 976 C C . SER A 1 123 ? -33.229 -10.043 62.884 1.00 45.59 123 SER A C 1
ATOM 978 O O . SER A 1 123 ? -34.270 -10.627 63.174 1.00 45.59 123 SER A O 1
ATOM 980 N N . ALA A 1 124 ? -32.965 -9.613 61.654 1.00 34.78 124 ALA A N 1
ATOM 981 C CA . ALA A 1 124 ? -33.724 -9.989 60.465 1.00 34.78 124 ALA A CA 1
ATOM 982 C C . ALA A 1 124 ? -32.737 -10.190 59.299 1.00 34.78 124 ALA A C 1
ATOM 984 O O . ALA A 1 124 ? -31.801 -9.397 59.165 1.00 34.78 124 ALA A O 1
ATOM 985 N N . PRO A 1 125 ? -32.888 -11.260 58.498 1.00 40.47 125 PRO A N 1
ATOM 986 C CA . PRO A 1 125 ? -31.851 -11.729 57.591 1.00 40.47 125 PRO A CA 1
ATOM 987 C C . PRO A 1 125 ? -31.702 -10.805 56.379 1.00 40.47 125 PRO A C 1
ATOM 989 O O . PRO A 1 125 ? -32.686 -10.314 55.830 1.00 40.47 125 PRO A O 1
ATOM 992 N N . GLU A 1 126 ? -30.442 -10.586 56.000 1.00 38.41 126 GLU A N 1
ATOM 993 C CA . GLU A 1 126 ? -29.952 -10.350 54.638 1.00 38.41 126 GLU A CA 1
ATOM 994 C C . GLU A 1 126 ? -30.946 -9.671 53.679 1.00 38.41 126 GLU A C 1
ATOM 996 O O . GLU A 1 126 ? -31.700 -10.300 52.932 1.00 38.41 126 GLU A O 1
ATOM 1001 N N . ARG A 1 127 ? -30.908 -8.331 5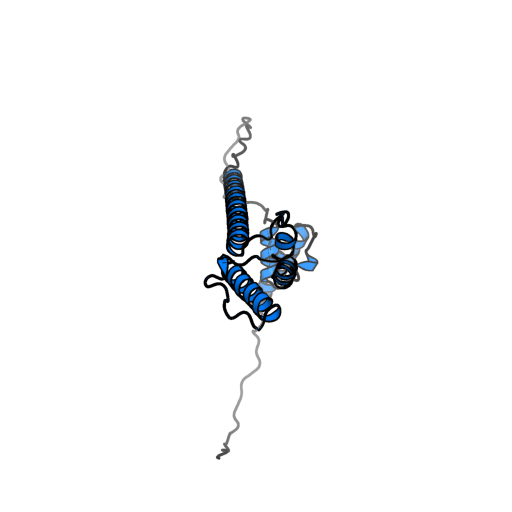3.664 1.00 40.62 127 ARG A N 1
ATOM 1002 C CA . ARG A 1 127 ? -31.478 -7.538 52.571 1.00 40.62 127 ARG A CA 1
ATOM 1003 C C . ARG A 1 127 ? -30.757 -7.909 51.278 1.00 40.62 127 ARG A C 1
ATOM 1005 O O . ARG A 1 127 ? -29.697 -7.369 50.976 1.00 40.62 127 ARG A O 1
ATOM 1012 N N . GLY A 1 128 ? -31.375 -8.794 50.503 1.00 40.34 128 GLY A N 1
ATOM 1013 C CA . GLY A 1 128 ? -31.037 -8.998 49.104 1.00 40.34 128 GLY A CA 1
ATOM 1014 C C . GLY A 1 128 ? -30.998 -7.661 48.362 1.00 40.34 128 GLY A C 1
ATOM 1015 O O . GLY A 1 128 ? -31.840 -6.784 48.579 1.00 40.34 128 GLY A O 1
ATOM 1016 N N . TYR A 1 129 ? -29.999 -7.521 47.497 1.00 37.31 129 TYR A N 1
ATOM 1017 C CA . TYR A 1 129 ? -29.852 -6.445 46.524 1.00 37.31 129 TYR A CA 1
ATOM 1018 C C . TYR A 1 129 ? -31.175 -6.223 45.774 1.00 37.31 129 TYR A C 1
ATOM 1020 O O . TYR A 1 129 ? -31.526 -6.931 44.830 1.00 37.31 129 TYR A O 1
ATOM 1028 N N . ARG A 1 130 ? -31.955 -5.242 46.231 1.00 46.19 130 ARG A N 1
ATOM 1029 C CA . ARG A 1 130 ? -33.260 -4.895 45.676 1.00 46.19 130 ARG A CA 1
ATOM 1030 C C . ARG A 1 130 ? -33.062 -4.128 44.364 1.00 46.19 130 ARG A C 1
ATOM 1032 O O . ARG A 1 130 ? -32.937 -2.911 44.368 1.00 46.19 130 ARG A O 1
ATOM 1039 N N . GLY A 1 131 ? -33.111 -4.852 43.246 1.00 56.56 131 GLY A N 1
ATOM 1040 C CA . GLY A 1 131 ? -33.943 -4.445 42.107 1.00 56.56 131 GLY A CA 1
ATOM 1041 C C . GLY A 1 131 ? -33.336 -3.612 40.977 1.00 56.56 131 GLY A C 1
ATOM 1042 O O . GLY A 1 131 ? -34.111 -2.973 40.271 1.00 56.56 131 GLY A O 1
ATOM 1043 N N . TYR A 1 132 ? -32.022 -3.623 40.741 1.00 51.03 132 TYR A N 1
ATOM 1044 C CA . TYR A 1 132 ? -31.481 -3.076 39.488 1.00 51.03 132 TYR A CA 1
ATOM 1045 C C . TYR A 1 132 ? -30.857 -4.184 38.646 1.00 51.03 132 TYR A C 1
ATOM 1047 O O . TYR A 1 132 ? -29.689 -4.518 38.809 1.00 51.03 132 TYR A O 1
ATOM 1055 N N . THR A 1 133 ? -31.642 -4.776 37.745 1.00 73.69 133 THR A N 1
ATOM 1056 C CA . THR A 1 133 ? -31.091 -5.588 36.656 1.00 73.69 133 THR A CA 1
ATOM 1057 C C . THR A 1 133 ? -30.560 -4.614 35.605 1.00 73.69 133 THR A C 1
ATOM 1059 O O . THR A 1 133 ? -31.367 -3.900 35.000 1.00 73.69 133 THR A O 1
ATOM 1062 N N . PRO A 1 134 ? -29.234 -4.518 35.383 1.00 80.19 134 PRO A N 1
ATOM 1063 C CA . PRO A 1 134 ? -28.685 -3.604 34.391 1.00 80.19 134 PRO A CA 1
ATOM 1064 C C . PRO A 1 134 ? -29.340 -3.860 33.033 1.00 80.19 134 PRO A C 1
ATOM 1066 O O . PRO A 1 134 ? -29.536 -5.012 32.645 1.00 80.19 134 PRO A O 1
ATOM 1069 N N . ARG A 1 135 ? -29.667 -2.797 32.291 1.00 85.94 135 ARG A N 1
ATOM 1070 C CA . ARG A 1 135 ? -30.348 -2.888 30.985 1.00 85.94 135 ARG A CA 1
ATOM 1071 C C . ARG A 1 135 ? -29.680 -3.889 30.034 1.00 85.94 135 ARG A C 1
ATOM 1073 O O . ARG A 1 135 ? -30.380 -4.571 29.293 1.00 85.94 135 ARG A O 1
ATOM 1080 N N . GLY A 1 136 ? -28.350 -4.000 30.092 1.00 85.25 136 GLY A N 1
ATOM 1081 C CA . GLY A 1 136 ? -27.581 -4.981 29.324 1.00 85.25 136 GLY A CA 1
ATOM 1082 C C . GLY A 1 136 ? -27.980 -6.430 29.616 1.00 85.25 136 GLY A C 1
ATOM 1083 O O . GLY A 1 136 ? -28.155 -7.202 28.686 1.00 85.25 136 GLY A O 1
ATOM 1084 N N . ILE A 1 137 ? -28.228 -6.791 30.876 1.00 89.62 137 ILE A N 1
ATOM 1085 C CA . ILE A 1 137 ? -28.648 -8.150 31.256 1.00 89.62 137 ILE A CA 1
ATOM 1086 C C . ILE A 1 137 ? -30.028 -8.484 30.676 1.00 89.62 137 ILE A C 1
ATOM 1088 O O . ILE A 1 137 ? -30.229 -9.573 30.149 1.00 89.62 137 ILE A O 1
ATOM 1092 N N . LEU A 1 138 ? -30.966 -7.531 30.714 1.00 91.56 138 LEU A N 1
ATOM 1093 C CA . LEU A 1 138 ? -32.283 -7.709 30.092 1.00 91.56 138 LEU A CA 1
ATOM 1094 C C . LEU A 1 138 ? -32.166 -7.849 28.569 1.00 91.56 138 LEU A C 1
ATOM 1096 O O . LEU A 1 138 ? -32.864 -8.658 27.970 1.00 91.56 138 LEU A O 1
ATOM 1100 N N . TRP A 1 139 ? -31.277 -7.069 27.952 1.00 90.56 139 TRP A N 1
ATOM 1101 C CA . TRP A 1 139 ? -31.004 -7.129 26.519 1.00 90.56 139 TRP A CA 1
ATOM 1102 C C . TRP A 1 139 ? -30.473 -8.502 26.098 1.00 90.56 139 TRP A C 1
ATOM 1104 O O . TRP A 1 139 ? -31.029 -9.105 25.185 1.00 90.56 139 TRP A O 1
ATOM 1114 N N . PHE A 1 140 ? -29.458 -9.019 26.798 1.00 91.12 140 PHE A N 1
ATOM 1115 C CA . PHE A 1 140 ? -28.899 -10.347 26.532 1.00 91.12 140 PHE A CA 1
ATOM 1116 C C . PHE A 1 140 ? -29.938 -11.455 26.703 1.00 91.12 140 PHE A C 1
ATOM 1118 O O . PHE A 1 140 ? -30.074 -12.291 25.819 1.00 91.12 140 PHE A O 1
ATOM 1125 N N . TYR A 1 141 ? -30.749 -11.402 27.764 1.00 91.56 141 TYR A N 1
ATOM 1126 C CA . TYR A 1 141 ? -31.826 -12.373 27.965 1.00 91.56 141 TYR A CA 1
ATOM 1127 C C . TYR A 1 141 ? -32.810 -12.394 26.783 1.00 91.56 141 TYR A C 1
ATOM 1129 O O . TYR A 1 141 ? -33.197 -13.453 26.304 1.00 91.56 141 TYR A O 1
ATOM 1137 N N . LEU A 1 142 ? -33.218 -11.231 26.269 1.00 92.50 142 LEU A N 1
ATOM 1138 C CA . LEU A 1 142 ? -34.119 -11.166 25.114 1.00 92.50 142 LEU A CA 1
ATOM 1139 C C . LEU A 1 142 ? -33.464 -11.735 23.841 1.00 92.50 142 LEU A C 1
ATOM 1141 O O . LEU A 1 142 ? -34.124 -12.478 23.113 1.00 92.50 142 LEU A O 1
ATOM 1145 N N . CYS A 1 143 ? -32.175 -11.453 23.609 1.00 88.56 143 CYS A N 1
ATOM 1146 C CA . CYS A 1 143 ? -31.409 -12.039 22.503 1.00 88.56 143 CYS A CA 1
ATOM 1147 C C . CYS A 1 143 ? -31.385 -13.572 22.573 1.00 88.56 143 CYS A C 1
ATOM 1149 O O . CYS A 1 143 ? -31.690 -14.234 21.582 1.00 88.56 143 CYS A O 1
ATOM 1151 N N . ASP A 1 144 ? -31.068 -14.130 23.745 1.00 91.25 144 ASP A N 1
ATOM 1152 C CA . ASP A 1 144 ? -30.964 -15.580 23.960 1.00 91.25 144 ASP A CA 1
ATOM 1153 C C . ASP A 1 144 ? -32.311 -16.290 23.766 1.00 91.25 144 ASP A C 1
ATOM 1155 O O . ASP A 1 144 ? -32.372 -17.443 23.337 1.00 91.25 144 ASP A O 1
ATOM 1159 N N . HIS A 1 145 ? -33.411 -15.583 24.031 1.00 89.50 145 HIS A N 1
ATOM 1160 C CA . HIS A 1 145 ? -34.774 -16.060 23.810 1.00 89.50 145 HIS A CA 1
ATOM 1161 C C . HIS A 1 145 ? -35.310 -15.801 22.387 1.00 89.50 145 HIS A C 1
ATOM 1163 O O . HIS A 1 145 ? -36.481 -16.082 22.120 1.00 89.50 145 HIS A O 1
ATOM 1169 N N . GLY A 1 146 ? -34.474 -15.309 21.465 1.00 90.00 146 GLY A N 1
ATOM 1170 C CA . GLY A 1 146 ? -34.819 -15.132 20.050 1.00 90.00 146 GLY A CA 1
ATOM 1171 C C . GLY A 1 146 ? -35.751 -13.950 19.763 1.00 90.00 146 GLY A C 1
ATOM 1172 O O . GLY A 1 146 ? -36.437 -13.941 18.740 1.00 90.00 146 GLY A O 1
ATOM 1173 N N . GLU A 1 147 ? -35.815 -12.963 20.657 1.00 93.69 147 GLU A N 1
ATOM 1174 C CA . GLU A 1 147 ? -36.589 -11.742 20.431 1.00 93.69 147 GLU A CA 1
ATOM 1175 C C . GLU A 1 147 ? -35.941 -10.848 19.363 1.00 93.69 147 GLU A C 1
ATOM 1177 O O . GLU A 1 147 ? -34.721 -10.761 19.229 1.00 93.69 147 GLU A O 1
ATOM 1182 N N . ASP A 1 148 ? -36.770 -10.116 18.614 1.00 92.31 148 ASP A N 1
ATOM 1183 C CA . ASP A 1 148 ? -36.277 -9.139 17.641 1.00 92.31 148 ASP A CA 1
ATOM 1184 C C . ASP A 1 148 ? -35.815 -7.856 18.344 1.00 92.31 148 ASP A C 1
ATOM 1186 O O . ASP A 1 148 ? -36.616 -7.025 18.787 1.00 92.31 148 ASP A O 1
ATOM 1190 N N . MET A 1 149 ? -34.500 -7.668 18.391 1.00 89.06 149 MET A N 1
ATOM 1191 C CA . MET A 1 149 ? -33.862 -6.554 19.089 1.00 89.06 149 MET A CA 1
ATOM 1192 C C . MET A 1 149 ? -34.179 -5.181 18.497 1.00 89.06 149 MET A C 1
ATOM 1194 O O . MET A 1 149 ? -34.166 -4.183 19.224 1.00 89.06 149 MET A O 1
ATOM 1198 N N . ARG A 1 150 ? -34.564 -5.101 17.215 1.00 91.06 150 ARG A N 1
ATOM 1199 C CA . ARG A 1 150 ? -34.958 -3.824 16.599 1.00 91.06 150 ARG A CA 1
ATOM 1200 C C . ARG A 1 150 ? -36.200 -3.229 17.264 1.00 91.06 150 ARG A C 1
ATOM 1202 O O . ARG A 1 150 ? -36.333 -2.009 17.302 1.00 91.06 150 ARG A O 1
ATOM 1209 N N . LYS A 1 151 ? -37.067 -4.066 17.846 1.00 90.44 151 LYS A N 1
ATOM 1210 C CA . LYS A 1 151 ? -38.286 -3.640 18.559 1.00 90.44 151 LYS A CA 1
ATOM 1211 C C . LYS A 1 151 ? -38.000 -3.023 19.929 1.00 90.44 151 LYS A C 1
ATOM 1213 O O . LYS A 1 151 ? -38.804 -2.231 20.426 1.00 90.44 151 LYS A O 1
ATOM 1218 N N . TRP A 1 152 ? -36.863 -3.373 20.530 1.00 89.31 152 TRP A N 1
ATOM 1219 C CA . TRP A 1 152 ? -36.476 -2.956 21.880 1.00 89.31 152 TRP A CA 1
ATOM 1220 C C . TRP A 1 152 ? -35.507 -1.760 21.887 1.00 89.31 152 TRP A C 1
ATOM 1222 O O . TRP A 1 152 ? -35.283 -1.152 22.940 1.00 89.31 152 TRP A O 1
ATOM 1232 N N . ASN A 1 153 ? -34.984 -1.367 20.719 1.00 86.31 153 ASN A N 1
ATOM 1233 C CA . ASN A 1 153 ? -34.193 -0.147 20.543 1.00 86.31 153 ASN A CA 1
ATOM 1234 C C . ASN A 1 153 ? -34.967 1.090 21.034 1.00 86.31 153 ASN A C 1
ATOM 1236 O O . ASN A 1 153 ? -36.119 1.313 20.669 1.00 86.31 153 ASN A O 1
ATOM 1240 N N . GLY A 1 154 ? -34.341 1.887 21.905 1.00 85.25 154 GLY A N 1
ATOM 1241 C CA . GLY A 1 154 ? -34.938 3.108 22.462 1.00 85.25 154 GLY A CA 1
ATOM 1242 C C . GLY A 1 154 ? -36.075 2.900 23.475 1.00 85.25 154 GLY A C 1
ATOM 1243 O O . GLY A 1 154 ? -36.565 3.875 24.037 1.00 85.25 154 GLY A O 1
ATOM 1244 N N . LYS A 1 155 ? -36.497 1.660 23.769 1.00 91.69 155 LYS A N 1
ATOM 1245 C CA . LYS A 1 155 ? -37.548 1.403 24.772 1.00 91.69 155 LYS A CA 1
ATOM 1246 C C . LYS A 1 155 ? -37.035 1.612 26.207 1.00 91.69 155 LYS A C 1
ATOM 1248 O O . LYS A 1 155 ? -35.848 1.393 26.453 1.00 91.69 155 LYS A O 1
ATOM 1253 N N . PRO A 1 156 ? -37.882 2.004 27.175 1.00 87.69 156 PRO A N 1
ATOM 1254 C CA . PRO A 1 156 ? -37.492 2.100 28.586 1.00 87.69 156 PRO A CA 1
ATOM 1255 C C . PRO A 1 156 ? -37.121 0.739 29.198 1.00 87.69 156 PRO A C 1
ATOM 1257 O O . PRO A 1 156 ? -37.689 -0.283 28.823 1.00 87.69 156 PRO A O 1
ATOM 1260 N N . THR A 1 157 ? -36.234 0.722 30.197 1.00 87.00 157 THR A N 1
ATOM 1261 C CA . THR A 1 157 ? -35.782 -0.510 30.884 1.00 87.00 157 THR A CA 1
ATOM 1262 C C . THR A 1 157 ? -36.936 -1.311 31.498 1.00 87.00 157 THR A C 1
ATOM 1264 O O . THR A 1 157 ? -36.935 -2.536 31.426 1.00 87.00 157 THR A O 1
ATOM 1267 N N . LEU A 1 158 ? -37.964 -0.632 32.020 1.00 87.00 158 LEU A N 1
ATOM 1268 C CA . LEU A 1 158 ? -39.159 -1.270 32.591 1.00 87.00 158 LEU A CA 1
ATOM 1269 C C . LEU A 1 158 ? -39.906 -2.148 31.577 1.00 87.00 158 LEU A C 1
ATOM 1271 O O . LEU A 1 158 ? -40.426 -3.202 31.927 1.00 87.00 158 LEU A O 1
ATOM 1275 N N . ILE A 1 159 ? -39.922 -1.731 30.311 1.00 89.31 159 ILE A N 1
ATOM 1276 C CA . ILE A 1 159 ? -40.578 -2.467 29.230 1.00 89.31 159 ILE A CA 1
ATOM 1277 C C . ILE A 1 159 ? -39.807 -3.754 28.908 1.00 89.31 159 ILE A C 1
ATOM 1279 O O . ILE A 1 159 ? -40.417 -4.803 28.713 1.00 89.31 159 ILE A O 1
ATOM 1283 N N . LEU A 1 160 ? -38.471 -3.697 28.923 1.00 91.69 160 LEU A N 1
ATOM 1284 C CA . LEU A 1 160 ? -37.633 -4.888 28.769 1.00 91.69 160 LEU A CA 1
ATOM 1285 C C . LEU A 1 160 ? -37.832 -5.845 29.954 1.00 91.69 160 LEU A C 1
ATOM 1287 O O . LEU A 1 160 ? -37.995 -7.044 29.755 1.00 91.69 160 LEU A O 1
ATOM 1291 N N . GLN A 1 161 ? -37.875 -5.317 31.180 1.00 89.94 161 GLN A N 1
ATOM 1292 C CA . GLN A 1 161 ? -38.059 -6.113 32.393 1.00 89.94 161 GLN A CA 1
ATOM 1293 C C . GLN A 1 161 ? -39.409 -6.846 32.406 1.00 89.94 161 GLN A C 1
ATOM 1295 O O . GLN A 1 161 ? -39.460 -8.032 32.728 1.00 89.94 161 GLN A O 1
ATOM 1300 N N . ALA A 1 162 ? -40.489 -6.175 31.996 1.00 90.12 162 ALA A N 1
ATOM 1301 C CA . ALA A 1 162 ? -41.806 -6.795 31.862 1.00 90.12 162 ALA A CA 1
ATOM 1302 C C . ALA A 1 162 ? -41.788 -7.967 30.866 1.00 90.12 162 ALA A C 1
ATOM 1304 O O . ALA A 1 162 ? -42.336 -9.032 31.152 1.00 90.12 162 ALA A O 1
ATOM 1305 N N . ARG A 1 163 ? -41.104 -7.806 29.725 1.00 92.31 163 ARG A N 1
ATOM 1306 C CA . ARG A 1 163 ? -40.992 -8.8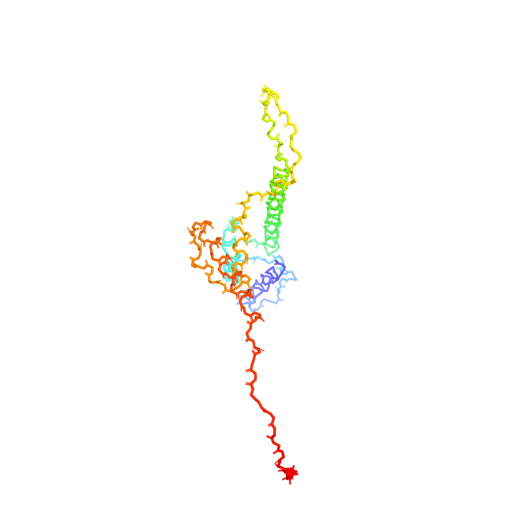77 28.728 1.00 92.31 163 ARG A CA 1
ATOM 1307 C C . ARG A 1 163 ? -40.165 -10.059 29.226 1.00 92.31 163 ARG A C 1
ATOM 1309 O O . ARG A 1 163 ? -40.551 -11.203 29.001 1.00 92.31 163 ARG A O 1
ATOM 1316 N N . VAL A 1 164 ? -39.059 -9.799 29.921 1.00 91.94 164 VAL A N 1
ATOM 1317 C CA . VAL A 1 164 ? -38.243 -10.853 30.542 1.00 91.94 164 VAL A CA 1
ATOM 1318 C C . VAL A 1 164 ? -39.080 -11.665 31.536 1.00 91.94 164 VAL A C 1
ATOM 1320 O O . VAL A 1 164 ? -39.075 -12.892 31.465 1.00 91.94 164 VAL A O 1
ATOM 1323 N N . HIS A 1 165 ? -39.880 -11.010 32.386 1.00 89.19 165 HIS A N 1
ATOM 1324 C CA . HIS A 1 165 ? -40.804 -11.707 33.289 1.00 89.19 165 HIS A CA 1
ATOM 1325 C C . HIS A 1 165 ? -41.857 -12.546 32.545 1.00 89.19 165 HIS A C 1
ATOM 1327 O O . HIS A 1 165 ? -42.164 -13.658 32.970 1.00 89.19 165 HIS A O 1
ATOM 1333 N N . GLU A 1 166 ? -42.385 -12.064 31.418 1.00 89.12 166 GLU A N 1
ATOM 1334 C CA . GLU A 1 166 ? -43.331 -12.820 30.588 1.00 89.12 166 GLU A CA 1
ATOM 1335 C C . GLU A 1 166 ? -42.690 -14.085 29.987 1.00 89.12 166 GLU A C 1
ATOM 1337 O O . GLU A 1 166 ? -43.300 -15.157 29.980 1.00 89.12 166 GLU A O 1
ATOM 1342 N N . LEU A 1 167 ? -41.446 -13.984 29.509 1.00 88.44 167 LEU A N 1
ATOM 1343 C CA . LEU A 1 167 ? -40.686 -15.121 28.982 1.00 88.44 167 LEU A CA 1
ATOM 1344 C C . LEU A 1 167 ? -40.362 -16.150 30.074 1.00 88.44 167 LEU A C 1
ATOM 1346 O O . LEU A 1 167 ? -40.472 -17.350 29.826 1.00 88.44 167 LEU A O 1
ATOM 1350 N N . GLN A 1 168 ? -40.031 -15.692 31.284 1.00 84.31 168 GLN A N 1
ATOM 1351 C CA . GLN A 1 168 ? -39.817 -16.547 32.458 1.00 84.31 168 GLN A CA 1
ATOM 1352 C C . GLN A 1 168 ? -41.109 -17.227 32.939 1.00 84.31 168 GLN A C 1
ATOM 1354 O O . GLN A 1 168 ? -41.086 -18.381 33.352 1.00 84.31 168 GLN A O 1
ATOM 1359 N N . GLY A 1 169 ? -42.258 -16.551 32.861 1.00 72.62 169 GLY A N 1
ATOM 1360 C CA . GLY A 1 169 ? -43.550 -17.149 33.212 1.00 72.62 169 GLY A CA 1
ATOM 1361 C C . GLY A 1 169 ? -43.988 -18.240 32.229 1.00 72.62 169 GLY A C 1
ATOM 1362 O O . GLY A 1 169 ? -44.531 -19.271 32.627 1.00 72.62 169 GLY A O 1
ATOM 1363 N N . LYS A 1 170 ? -43.700 -18.059 30.934 1.00 63.50 170 LYS A N 1
ATOM 1364 C CA . LYS A 1 170 ? -44.039 -19.033 29.882 1.00 63.50 170 LYS A CA 1
ATOM 1365 C C . LYS A 1 170 ? -43.236 -20.332 29.974 1.00 63.50 170 LYS A C 1
ATOM 1367 O O . LYS A 1 170 ? -43.760 -21.387 29.620 1.00 63.50 170 LYS A O 1
ATOM 1372 N N . THR A 1 171 ? -41.992 -20.286 30.450 1.00 56.44 171 THR A N 1
ATOM 1373 C CA . THR A 1 171 ? -41.163 -21.491 30.625 1.00 56.44 171 THR A CA 1
ATOM 1374 C C . THR A 1 171 ? -41.615 -22.351 31.807 1.00 56.44 171 THR A C 1
ATOM 1376 O O . THR A 1 171 ? -41.466 -23.571 31.745 1.00 56.44 171 THR A O 1
ATOM 1379 N N . VAL A 1 172 ? -42.231 -21.755 32.835 1.00 50.78 172 VAL A N 1
ATOM 1380 C CA . VAL A 1 172 ? -42.740 -22.479 34.015 1.00 50.78 172 VAL A CA 1
ATOM 1381 C C . VAL A 1 172 ? -44.066 -23.197 33.725 1.00 50.78 172 VAL A C 1
ATOM 1383 O O . VAL A 1 172 ? -44.267 -24.314 34.189 1.00 50.78 172 VAL A O 1
ATOM 1386 N N . ILE A 1 173 ? -44.943 -22.634 32.887 1.00 51.91 173 ILE A N 1
ATOM 1387 C CA . ILE A 1 173 ? -46.267 -23.227 32.601 1.00 51.91 173 ILE A CA 1
ATOM 1388 C C . ILE A 1 173 ? -46.190 -24.408 31.608 1.00 51.91 173 ILE A C 1
ATOM 1390 O O . ILE A 1 173 ? -47.080 -25.254 31.573 1.00 51.91 173 ILE A O 1
ATOM 1394 N N . LYS A 1 174 ? -45.111 -24.540 30.822 1.00 43.16 174 LYS A N 1
ATOM 1395 C CA . LYS A 1 174 ? -44.999 -25.596 29.792 1.00 43.16 174 LYS A CA 1
ATOM 1396 C C . LYS A 1 174 ? -44.579 -26.977 30.332 1.00 43.16 174 LYS A C 1
ATOM 1398 O O . LYS A 1 174 ? -44.508 -27.920 29.548 1.00 43.16 174 LYS A O 1
ATOM 1403 N N . ARG A 1 175 ? -44.276 -27.136 31.629 1.00 40.16 175 ARG A N 1
ATOM 1404 C CA . ARG A 1 175 ? -43.780 -28.425 32.159 1.00 40.16 175 ARG A CA 1
ATOM 1405 C C . ARG A 1 175 ? -44.854 -29.360 32.723 1.00 40.16 175 ARG A C 1
ATOM 1407 O O . ARG A 1 175 ? -44.606 -30.559 32.746 1.00 40.16 175 ARG A O 1
ATOM 1414 N N . ASP A 1 176 ? -46.053 -28.868 33.036 1.00 37.16 176 ASP A N 1
ATOM 1415 C CA . ASP A 1 176 ? -47.109 -29.678 33.658 1.00 37.16 176 ASP A CA 1
ATOM 1416 C C . ASP A 1 176 ? -48.411 -29.660 32.847 1.00 37.16 176 ASP A C 1
ATOM 1418 O O . ASP A 1 176 ? -49.402 -29.042 33.220 1.00 37.16 176 ASP A O 1
ATOM 1422 N N . SER A 1 177 ? -48.425 -30.348 31.703 1.00 48.75 177 SER A N 1
ATOM 1423 C CA . SER A 1 177 ? -49.672 -30.714 31.014 1.00 48.75 177 SER A CA 1
ATOM 1424 C C . SER A 1 177 ? -49.441 -31.855 30.018 1.00 48.75 177 SER A C 1
ATOM 1426 O O . SER A 1 177 ? -49.495 -31.664 28.806 1.00 48.75 177 SER A O 1
ATOM 1428 N N . SER A 1 178 ? -49.191 -33.063 30.525 1.00 43.12 178 SER A N 1
ATOM 1429 C CA . SER A 1 178 ? -49.536 -34.297 29.802 1.00 43.12 178 SER A CA 1
ATOM 1430 C C . SER A 1 178 ? -49.625 -35.482 30.765 1.00 43.12 178 SER A C 1
ATOM 1432 O O . SER A 1 178 ? -48.788 -36.382 30.768 1.00 43.12 178 SER A O 1
ATOM 1434 N N . ARG A 1 179 ? -50.669 -35.494 31.594 1.00 45.53 179 ARG A N 1
ATOM 1435 C CA . ARG A 1 179 ? -51.253 -36.737 32.111 1.00 45.53 179 ARG A CA 1
ATOM 1436 C C . ARG A 1 179 ? -52.767 -36.613 32.048 1.00 45.53 179 ARG A C 1
ATOM 1438 O O . ARG A 1 179 ? -53.318 -35.792 32.778 1.00 45.53 179 ARG A O 1
ATOM 1445 N N . LYS A 1 180 ? -53.384 -37.419 31.176 1.00 37.97 180 LYS A N 1
ATOM 1446 C CA . LYS A 1 180 ? -54.646 -38.156 31.381 1.00 37.97 180 LYS A CA 1
ATOM 1447 C C . LYS A 1 180 ? -55.038 -38.905 30.095 1.00 37.97 180 LYS A C 1
ATOM 1449 O O . LYS A 1 180 ? -55.529 -38.312 29.145 1.00 37.97 180 LYS A O 1
ATOM 1454 N N . ASP A 1 181 ? -54.686 -40.190 30.103 1.00 37.66 181 ASP A N 1
ATOM 1455 C CA . ASP A 1 181 ? -55.505 -41.383 29.833 1.00 37.66 181 ASP A CA 1
ATOM 1456 C C . ASP A 1 181 ? -56.423 -41.479 28.599 1.00 37.66 181 ASP A C 1
ATOM 1458 O O . ASP A 1 181 ? -57.437 -40.792 28.508 1.00 37.66 181 ASP A O 1
ATOM 1462 N N . ALA A 1 182 ? -56.165 -42.507 27.771 1.00 31.77 182 ALA A N 1
ATOM 1463 C CA . ALA A 1 182 ? -57.200 -43.362 27.170 1.00 31.77 182 ALA A CA 1
ATOM 1464 C C . ALA A 1 182 ? -56.646 -44.762 26.779 1.00 31.77 182 ALA A C 1
ATOM 1466 O O . ALA A 1 182 ? -55.870 -44.881 25.839 1.00 31.77 182 ALA A O 1
ATOM 1467 N N . ALA A 1 183 ? -57.072 -45.770 27.560 1.00 37.38 183 ALA A N 1
ATOM 1468 C CA . ALA A 1 183 ? -57.281 -47.222 27.351 1.00 37.38 183 ALA A CA 1
ATOM 1469 C C . ALA A 1 183 ? -56.304 -48.139 26.541 1.00 37.38 183 ALA A C 1
ATOM 1471 O O . ALA A 1 183 ? -55.868 -47.789 25.448 1.00 37.38 183 ALA A O 1
ATOM 1472 N N . PRO A 1 184 ? -56.056 -49.388 27.015 1.00 57.34 184 PRO A N 1
ATOM 1473 C CA . PRO A 1 184 ? -55.391 -50.463 26.263 1.00 57.34 184 PRO A CA 1
ATOM 1474 C C . PRO A 1 184 ? -56.399 -51.386 25.532 1.00 57.34 184 PRO A C 1
ATOM 1476 O O . PRO A 1 184 ? -57.598 -51.250 25.760 1.00 57.34 184 PRO A O 1
ATOM 1479 N N . VAL A 1 185 ? -55.875 -52.367 24.762 1.00 32.66 185 VAL A N 1
ATOM 1480 C CA . VAL A 1 185 ? -56.511 -53.532 24.056 1.00 32.66 185 VAL A CA 1
ATOM 1481 C C . VAL A 1 185 ? -56.463 -53.378 22.521 1.00 32.66 185 VAL A C 1
ATOM 1483 O O . VAL A 1 185 ? -56.807 -52.322 22.018 1.00 32.66 185 VAL A O 1
ATOM 1486 N N . SER A 1 186 ? -56.150 -54.358 21.659 1.00 37.81 186 SER A N 1
ATOM 1487 C CA . SER A 1 186 ? -55.367 -55.611 21.653 1.00 37.81 186 SER A CA 1
ATOM 1488 C C . SER A 1 186 ? -55.293 -56.077 20.181 1.00 37.81 186 SER A C 1
ATOM 1490 O O . SER A 1 186 ? -56.288 -55.967 19.474 1.00 37.81 186 SER A O 1
ATOM 1492 N N . SER A 1 187 ? -54.155 -56.663 19.780 1.00 37.47 187 SER A N 1
ATOM 1493 C CA . SER A 1 187 ? -53.952 -57.717 18.752 1.00 37.47 187 SER A CA 1
ATOM 1494 C C . SER A 1 187 ? -54.499 -57.569 17.315 1.00 37.47 187 SER A C 1
ATOM 1496 O O . SER A 1 187 ? -55.705 -57.579 17.096 1.00 37.47 187 SER A O 1
ATOM 1498 N N . GLY A 1 188 ? -53.596 -57.676 16.325 1.00 29.88 188 GLY A N 1
ATOM 1499 C CA . GLY A 1 188 ? -53.942 -58.058 14.947 1.00 29.88 188 GLY A CA 1
ATOM 1500 C C . GLY A 1 188 ? -52.784 -58.014 13.935 1.00 29.88 188 GLY A C 1
ATOM 1501 O O . GLY A 1 188 ? -52.639 -57.026 13.236 1.00 29.88 188 GLY A O 1
ATOM 1502 N N . GLN A 1 189 ? -51.983 -59.088 13.892 1.00 37.34 189 GLN A N 1
ATOM 1503 C CA . GLN A 1 189 ? -51.232 -59.663 12.748 1.00 37.34 189 GLN A CA 1
ATOM 1504 C C . GLN A 1 189 ? -50.503 -58.780 11.702 1.00 37.34 189 GLN A C 1
ATOM 1506 O O . GLN A 1 189 ? -51.113 -58.120 10.868 1.00 37.34 189 GLN A O 1
ATOM 1511 N N . SER A 1 190 ? -49.179 -58.984 11.619 1.00 40.22 190 SER A N 1
ATOM 1512 C CA . SER A 1 190 ? -48.372 -58.879 10.383 1.00 40.22 190 SER A CA 1
ATOM 1513 C C . SER A 1 190 ? -48.403 -60.216 9.618 1.00 40.22 190 SER A C 1
ATOM 1515 O O . SER A 1 190 ? -48.556 -61.264 10.253 1.00 40.22 190 SER A O 1
ATOM 1517 N N . PRO A 1 191 ? -48.241 -60.217 8.281 1.00 43.53 191 PRO A N 1
ATOM 1518 C CA . PRO A 1 191 ? -46.918 -60.507 7.691 1.00 43.53 191 PRO A CA 1
ATOM 1519 C C . PRO A 1 191 ? -46.601 -59.599 6.476 1.00 43.53 191 PRO A C 1
ATOM 1521 O O . PRO A 1 191 ? -47.479 -59.241 5.704 1.00 43.53 191 PRO A O 1
ATOM 1524 N N . GLN A 1 192 ? -45.403 -59.015 6.385 1.00 39.38 192 GLN A N 1
ATOM 1525 C CA . GLN A 1 192 ? -44.210 -59.550 5.700 1.00 39.38 192 GLN A CA 1
ATOM 1526 C C . GLN A 1 192 ? -44.355 -59.695 4.168 1.00 39.38 192 GLN A C 1
ATOM 1528 O O . GLN A 1 192 ? -44.894 -60.686 3.698 1.00 39.38 192 GLN A O 1
ATOM 1533 N N . THR A 1 193 ? -43.755 -58.753 3.427 1.00 40.50 193 THR A N 1
ATOM 1534 C CA . THR A 1 193 ? -43.199 -58.891 2.056 1.00 40.50 193 THR A CA 1
ATOM 1535 C C . THR A 1 193 ? -42.158 -57.768 1.900 1.00 40.50 193 THR A C 1
ATOM 1537 O O . THR A 1 193 ? -42.521 -56.595 1.908 1.00 40.50 193 THR A O 1
ATOM 1540 N N . GLU A 1 194 ? -40.860 -58.000 2.099 1.00 36.00 194 GLU A N 1
ATOM 1541 C CA . GLU A 1 194 ? -39.890 -58.547 1.131 1.00 36.00 194 GLU A CA 1
ATOM 1542 C C . GLU A 1 194 ? -39.907 -57.815 -0.225 1.00 36.00 194 GLU A C 1
ATOM 1544 O O . GLU A 1 194 ? -40.795 -58.034 -1.039 1.00 36.00 194 GLU A O 1
ATOM 1549 N N . TRP A 1 195 ? -38.897 -56.970 -0.465 1.00 32.72 195 TRP A N 1
ATOM 1550 C CA . TRP A 1 195 ? -38.470 -56.561 -1.806 1.00 32.72 195 TRP A CA 1
ATOM 1551 C C . TRP A 1 195 ? -36.956 -56.773 -1.905 1.00 32.72 195 TRP A C 1
ATOM 1553 O O . TRP A 1 195 ? -36.183 -56.202 -1.134 1.00 32.72 195 TRP A O 1
ATOM 1563 N N . LYS A 1 196 ? -36.568 -57.659 -2.826 1.00 42.47 196 LYS A N 1
ATOM 1564 C CA . LYS A 1 196 ? -35.199 -57.930 -3.273 1.00 42.47 196 LYS A CA 1
ATOM 1565 C C . LYS A 1 196 ? -34.933 -57.208 -4.598 1.00 42.47 196 LYS A C 1
ATOM 1567 O O . LYS A 1 196 ? -35.838 -57.141 -5.425 1.00 42.47 196 LYS A O 1
ATOM 1572 N N . ALA A 1 197 ? -33.640 -56.917 -4.777 1.00 41.41 197 ALA A N 1
ATOM 1573 C CA . ALA A 1 197 ? -32.888 -56.607 -6.000 1.00 41.41 197 ALA A CA 1
ATOM 1574 C C . ALA A 1 197 ? -32.989 -55.171 -6.529 1.00 41.41 197 ALA A C 1
ATOM 1576 O O . ALA A 1 197 ? -34.064 -54.774 -7.020 1.00 41.41 197 ALA A O 1
#

Sequence (197 aa):
MERGIQYLRELVLRELVYYDPDNVQLPTDPDEVQCTRPTWQKFVQSAPSSYANSLAVMDWKSKEAPTVDEVAGRLQQYKESLSSSLVSDVEKLSREVQQLKEDMSYSPPVQTSILGIGSERSSAPERGYRGYTPRGILWFYLCDHGEDMRKWNGKPTLILQARVHELQGKTVIKRDSSRKDAAPVSSGQSPQTEWKA